Protein AF-A0A2A5EA68-F1 (afdb_monomer)

Mean predicted aligned error: 10.57 Å

Structure (mmCIF, N/CA/C/O backbone):
data_AF-A0A2A5EA68-F1
#
_entry.id   AF-A0A2A5EA68-F1
#
loop_
_atom_site.group_PDB
_atom_site.id
_atom_site.type_symbol
_atom_site.label_atom_id
_atom_site.label_alt_id
_atom_site.label_comp_id
_atom_site.label_asym_id
_atom_site.label_entity_id
_atom_site.label_seq_id
_atom_site.pdbx_PDB_ins_code
_atom_site.Cartn_x
_atom_site.Cartn_y
_atom_site.Cartn_z
_atom_site.occupancy
_atom_site.B_iso_or_equiv
_atom_site.auth_seq_id
_atom_site.auth_comp_id
_atom_site.auth_asym_id
_atom_site.auth_atom_id
_atom_site.pdbx_PDB_model_num
ATOM 1 N N . MET A 1 1 ? 33.277 12.459 59.062 1.00 41.91 1 MET A N 1
ATOM 2 C CA . MET A 1 1 ? 34.371 11.478 59.241 1.00 41.91 1 MET A CA 1
ATOM 3 C C . MET A 1 1 ? 34.357 10.540 58.043 1.00 41.91 1 MET A C 1
ATOM 5 O O . MET A 1 1 ? 33.300 10.026 57.713 1.00 41.91 1 MET A O 1
ATOM 9 N N . LYS A 1 2 ? 35.492 10.423 57.346 1.00 45.88 2 LYS A N 1
ATOM 10 C CA . LYS A 1 2 ? 35.695 9.622 56.126 1.00 45.88 2 LYS A CA 1
ATOM 11 C C . LYS A 1 2 ? 35.870 8.136 56.474 1.00 45.88 2 LYS A C 1
ATOM 13 O O . LYS A 1 2 ? 36.677 7.866 57.357 1.00 45.88 2 LYS A O 1
ATOM 18 N N . LYS A 1 3 ? 35.221 7.217 55.744 1.00 45.16 3 LYS A N 1
ATOM 19 C CA . LYS A 1 3 ? 35.652 5.817 55.483 1.00 45.16 3 LYS A CA 1
ATOM 20 C C . LYS A 1 3 ? 35.019 5.392 54.143 1.00 45.16 3 LYS A C 1
ATOM 22 O O . LYS A 1 3 ? 33.801 5.421 54.050 1.00 45.16 3 LYS A O 1
ATOM 27 N N . LEU A 1 4 ? 35.721 5.381 53.007 1.00 48.47 4 LEU A N 1
ATOM 28 C CA . LEU A 1 4 ? 36.751 4.457 52.486 1.00 48.47 4 LEU A CA 1
ATOM 29 C C . LEU A 1 4 ? 36.247 3.017 52.210 1.00 48.47 4 LEU A C 1
ATOM 31 O O . LEU A 1 4 ? 36.050 2.250 53.145 1.00 48.47 4 LEU A O 1
ATOM 35 N N . THR A 1 5 ? 36.093 2.743 50.902 1.00 48.38 5 THR A N 1
ATOM 36 C CA . THR A 1 5 ? 36.424 1.533 50.104 1.00 48.38 5 THR A CA 1
ATOM 37 C C . THR A 1 5 ? 35.931 0.141 50.504 1.00 48.38 5 THR A C 1
ATOM 39 O O . THR A 1 5 ? 36.155 -0.314 51.616 1.00 48.38 5 THR A O 1
ATOM 42 N N . THR A 1 6 ? 35.469 -0.626 49.502 1.00 57.88 6 THR A N 1
ATOM 43 C CA . THR A 1 6 ? 36.205 -1.795 48.957 1.00 57.88 6 THR A CA 1
ATOM 44 C C . THR A 1 6 ? 35.653 -2.174 47.573 1.00 57.88 6 THR A C 1
ATOM 46 O O . THR A 1 6 ? 34.469 -2.454 47.425 1.00 57.88 6 THR A O 1
ATOM 49 N N . VAL A 1 7 ? 36.530 -2.162 46.565 1.00 50.44 7 VAL A N 1
ATOM 50 C CA . VAL A 1 7 ? 36.351 -2.765 45.234 1.00 50.44 7 VAL A CA 1
ATOM 51 C C . VAL A 1 7 ? 36.969 -4.159 45.303 1.00 50.44 7 VAL A C 1
ATOM 53 O O . VAL A 1 7 ? 38.105 -4.283 45.759 1.00 50.44 7 VAL A O 1
ATOM 56 N N . LEU A 1 8 ? 36.249 -5.191 44.859 1.00 58.09 8 LEU A N 1
ATOM 57 C CA . LEU A 1 8 ? 36.780 -6.548 44.741 1.00 58.09 8 LEU A CA 1
ATOM 58 C C . LEU A 1 8 ? 36.949 -6.890 43.257 1.00 58.09 8 LEU A C 1
ATOM 60 O O . LEU A 1 8 ? 35.987 -7.178 42.553 1.00 58.09 8 LEU A O 1
ATOM 64 N N . LEU A 1 9 ? 38.197 -6.813 42.800 1.00 50.50 9 LEU A N 1
ATOM 65 C CA . LEU A 1 9 ? 38.669 -7.264 41.496 1.00 50.50 9 LEU A CA 1
ATOM 66 C C . LEU A 1 9 ? 39.183 -8.700 41.666 1.00 50.50 9 LEU A C 1
ATOM 68 O O . LEU A 1 9 ? 40.091 -8.929 42.463 1.00 50.50 9 LEU A O 1
ATOM 72 N N . THR A 1 10 ? 38.623 -9.662 40.938 1.00 58.66 10 THR A N 1
ATOM 73 C CA . THR A 1 10 ? 39.172 -11.023 40.845 1.00 58.66 10 THR A CA 1
ATOM 74 C C . THR A 1 10 ? 39.649 -11.270 39.418 1.00 58.66 10 THR A C 1
ATOM 76 O O . THR A 1 10 ? 38.861 -11.533 38.517 1.00 58.66 10 THR A O 1
ATOM 79 N N . LEU A 1 11 ? 40.966 -11.156 39.226 1.00 53.22 11 LEU A N 1
ATOM 80 C CA . LEU A 1 11 ? 41.688 -11.798 38.131 1.00 53.22 11 LEU A CA 1
ATOM 81 C C . LEU A 1 11 ? 42.046 -13.220 38.574 1.00 53.22 11 LEU A C 1
ATOM 83 O O . LEU A 1 11 ? 42.681 -13.395 39.614 1.00 53.22 11 LEU A O 1
ATOM 87 N N . LEU A 1 12 ? 41.722 -14.212 37.749 1.00 60.09 12 LEU A N 1
ATOM 88 C CA . LEU A 1 12 ? 42.389 -15.510 37.761 1.00 60.09 12 LEU A CA 1
ATOM 89 C C . LEU A 1 12 ? 43.026 -15.726 36.389 1.00 60.09 12 LEU A C 1
ATOM 91 O O . LEU A 1 12 ? 42.349 -15.743 35.365 1.00 60.09 12 LEU A O 1
ATOM 95 N N . ILE A 1 13 ? 44.350 -15.855 36.405 1.00 58.00 13 ILE A N 1
ATOM 96 C CA . ILE A 1 13 ? 45.189 -16.296 35.295 1.00 58.00 13 ILE A CA 1
ATOM 97 C C . ILE A 1 13 ? 45.569 -17.745 35.601 1.00 58.00 13 ILE A C 1
ATOM 99 O O . ILE A 1 13 ? 46.076 -18.013 36.689 1.00 58.00 13 ILE A O 1
ATOM 103 N N . ALA A 1 14 ? 45.410 -18.648 34.636 1.00 55.16 14 ALA A N 1
ATOM 104 C CA . ALA A 1 14 ? 46.258 -19.832 34.532 1.00 55.16 14 ALA A CA 1
ATOM 105 C C . ALA A 1 14 ? 46.352 -20.288 33.068 1.00 55.16 14 ALA A C 1
ATOM 107 O O . ALA A 1 14 ? 45.351 -20.616 32.437 1.00 55.16 14 ALA A O 1
ATOM 108 N N . CYS A 1 15 ? 47.581 -20.281 32.550 1.00 53.09 15 CYS A N 1
ATOM 109 C CA . CYS A 1 15 ? 47.980 -20.830 31.258 1.00 53.09 15 CYS A CA 1
ATOM 110 C C . CYS A 1 15 ? 48.098 -22.359 31.310 1.00 53.09 15 CYS A C 1
ATOM 112 O O . CYS A 1 15 ? 48.572 -22.912 32.301 1.00 53.09 15 CYS A O 1
ATOM 114 N N . GLY A 1 16 ? 47.821 -23.013 30.182 1.00 45.03 16 GLY A N 1
ATOM 115 C CA . GLY A 1 16 ? 48.268 -24.374 29.891 1.00 45.03 16 GLY A CA 1
ATOM 116 C C . GLY A 1 16 ? 48.353 -24.592 28.381 1.00 45.03 16 GLY A C 1
ATOM 117 O O . GLY A 1 16 ? 47.329 -24.723 27.721 1.00 45.03 16 GLY A O 1
ATOM 118 N N . GLN A 1 17 ? 49.571 -24.586 27.834 1.00 52.12 17 GLN A N 1
ATOM 119 C CA . GLN A 1 17 ? 49.878 -24.989 26.458 1.00 52.12 17 GLN A CA 1
ATOM 120 C C . GLN A 1 17 ? 49.938 -26.522 26.364 1.00 52.12 17 GLN A C 1
ATOM 122 O O . GLN A 1 17 ? 50.596 -27.136 27.201 1.00 52.12 17 GLN A O 1
ATOM 127 N N . ASN A 1 18 ? 49.332 -27.126 25.331 1.00 40.84 18 ASN A N 1
ATOM 128 C CA . ASN A 1 18 ? 50.054 -27.918 24.317 1.00 40.84 18 ASN A CA 1
ATOM 129 C C . ASN A 1 18 ? 49.122 -28.633 23.313 1.00 40.84 18 ASN A C 1
ATOM 131 O O . ASN A 1 18 ? 48.427 -29.575 23.666 1.00 40.84 18 ASN A O 1
ATOM 135 N N . GLN A 1 19 ? 49.284 -28.213 22.051 1.00 43.41 19 GLN A N 1
ATOM 136 C CA . GLN A 1 19 ? 49.303 -28.986 20.797 1.00 43.41 19 GLN A CA 1
ATOM 137 C C . GLN A 1 19 ? 48.045 -29.687 20.233 1.00 43.41 19 GLN A C 1
ATOM 139 O O . GLN A 1 19 ? 47.106 -30.000 20.955 1.00 43.41 19 GLN A O 1
ATOM 144 N N . PRO A 1 20 ? 48.012 -29.849 18.888 1.00 46.00 20 PRO A N 1
ATOM 145 C CA . PRO A 1 20 ? 46.789 -29.897 18.104 1.00 46.00 20 PRO A CA 1
ATOM 146 C C . PRO A 1 20 ? 46.313 -31.334 17.905 1.00 46.00 20 PRO A C 1
ATOM 148 O O . PRO A 1 20 ? 47.079 -32.199 17.482 1.00 46.00 20 PRO A O 1
ATOM 151 N N . SER A 1 21 ? 45.030 -31.571 18.153 1.00 38.69 21 SER A N 1
ATOM 152 C CA . SER A 1 21 ? 44.338 -32.748 17.645 1.00 38.69 21 SER A CA 1
ATOM 153 C C . SER A 1 21 ? 43.399 -32.313 16.531 1.00 38.69 21 SER A C 1
ATOM 155 O O . SER A 1 21 ? 42.384 -31.662 16.780 1.00 38.69 21 SER A O 1
ATOM 157 N N . GLU A 1 22 ? 43.748 -32.690 15.305 1.00 47.31 22 GLU A N 1
ATOM 158 C CA . GLU A 1 22 ? 42.764 -32.933 14.260 1.00 47.31 22 GLU A CA 1
ATOM 159 C C . GLU A 1 22 ? 41.718 -33.905 14.817 1.00 47.31 22 GLU A C 1
ATOM 161 O O . GLU A 1 22 ? 42.018 -35.060 15.118 1.00 47.31 22 GLU A O 1
ATOM 166 N N . SER A 1 23 ? 40.483 -33.439 14.968 1.00 39.50 23 SER A N 1
ATOM 167 C CA . SER A 1 23 ? 39.331 -34.327 14.946 1.00 39.50 23 SER A CA 1
ATOM 168 C C . SER A 1 23 ? 38.272 -33.686 14.0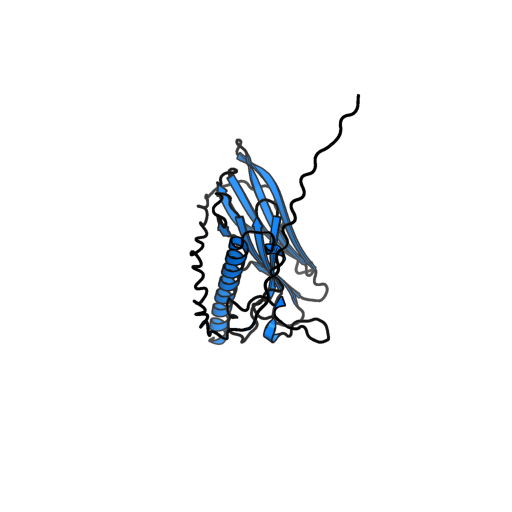74 1.00 39.50 23 SER A C 1
ATOM 170 O O . SER A 1 23 ? 37.740 -32.628 14.404 1.00 39.50 23 SER A O 1
ATOM 172 N N . GLN A 1 24 ? 38.012 -34.345 12.950 1.00 48.19 24 GLN A N 1
ATOM 173 C CA . GLN A 1 24 ? 36.836 -34.160 12.122 1.00 48.19 24 GLN A CA 1
ATOM 174 C C . GLN A 1 24 ? 35.592 -34.187 13.014 1.00 48.19 24 GLN A C 1
ATOM 176 O O . GLN A 1 24 ? 35.198 -35.237 13.517 1.00 48.19 24 GLN A O 1
ATOM 181 N N . THR A 1 25 ? 34.990 -33.026 13.223 1.00 36.69 25 THR A N 1
ATOM 182 C CA . THR A 1 25 ? 33.564 -32.943 13.498 1.00 36.69 25 THR A CA 1
ATOM 183 C C . THR A 1 25 ? 32.920 -32.620 12.169 1.00 36.69 25 THR A C 1
ATOM 185 O O . THR A 1 25 ? 33.038 -31.497 11.682 1.00 36.69 25 THR A O 1
ATOM 188 N N . ASP A 1 26 ? 32.295 -33.634 11.575 1.00 43.03 26 ASP A N 1
ATOM 189 C CA . ASP A 1 26 ? 31.221 -33.436 10.615 1.00 43.03 26 ASP A CA 1
ATOM 190 C C . ASP A 1 26 ? 30.184 -32.550 11.307 1.00 43.03 26 ASP A C 1
ATOM 192 O O . ASP A 1 26 ? 29.366 -33.003 12.111 1.00 43.03 26 ASP A O 1
ATOM 196 N N . GLU A 1 27 ? 30.295 -31.249 11.058 1.00 43.91 27 GLU A N 1
ATOM 197 C CA . GLU A 1 27 ? 29.253 -30.288 11.345 1.00 43.91 27 GLU A CA 1
ATOM 198 C C . GLU A 1 27 ? 28.118 -30.649 10.391 1.00 43.91 27 GLU A C 1
ATOM 200 O O . GLU A 1 27 ? 28.073 -30.256 9.225 1.00 43.91 27 GLU A O 1
ATOM 205 N N . ILE A 1 28 ? 27.242 -31.527 10.878 1.00 42.78 28 ILE A N 1
ATOM 206 C CA . ILE A 1 28 ? 25.912 -31.710 10.328 1.00 42.78 28 ILE A CA 1
ATOM 207 C C . ILE A 1 28 ? 25.260 -30.337 10.470 1.00 42.78 28 ILE A C 1
ATOM 209 O O . ILE A 1 28 ? 24.702 -30.003 11.513 1.00 42.78 28 ILE A O 1
ATOM 213 N N . CYS A 1 29 ? 25.388 -29.521 9.425 1.00 35.59 29 CYS A N 1
ATOM 214 C CA . CYS A 1 29 ? 24.495 -28.410 9.171 1.00 35.59 29 CYS A CA 1
ATOM 215 C C . CYS A 1 29 ? 23.104 -29.023 9.029 1.00 35.59 29 CYS A C 1
ATOM 217 O O . CYS A 1 29 ? 22.685 -29.401 7.933 1.00 35.59 29 CYS A O 1
ATOM 219 N N . GLU A 1 30 ? 22.400 -29.176 10.151 1.00 39.59 30 GLU A N 1
ATOM 220 C CA . GLU A 1 30 ? 20.953 -29.259 10.100 1.00 39.59 30 GLU A CA 1
ATOM 221 C C . GLU A 1 30 ? 20.498 -28.027 9.316 1.00 39.59 30 GLU A C 1
ATOM 223 O O . GLU A 1 30 ? 20.871 -26.903 9.677 1.00 39.59 30 GLU A O 1
ATOM 228 N N . PRO A 1 31 ? 19.763 -28.194 8.204 1.00 43.25 31 PRO A N 1
ATOM 229 C CA . PRO A 1 31 ? 19.191 -27.043 7.544 1.00 43.25 31 PRO A CA 1
ATOM 230 C C . PRO A 1 31 ? 18.350 -26.319 8.591 1.00 43.25 31 PRO A C 1
ATOM 232 O O . PRO A 1 31 ? 17.538 -26.948 9.274 1.00 43.25 31 PRO A O 1
ATOM 235 N N . LEU A 1 32 ? 18.566 -25.006 8.711 1.00 34.97 32 LEU A N 1
ATOM 236 C CA . LEU A 1 32 ? 17.646 -24.059 9.331 1.00 34.97 32 LEU A CA 1
ATOM 237 C C . LEU A 1 32 ? 16.313 -24.169 8.583 1.00 34.97 32 LEU A C 1
ATOM 239 O O . LEU A 1 32 ? 15.943 -23.329 7.772 1.00 34.97 32 LEU A O 1
ATOM 243 N N . ASN A 1 33 ? 15.580 -25.245 8.850 1.00 41.16 33 ASN A N 1
ATOM 244 C CA . ASN A 1 33 ? 14.168 -25.357 8.588 1.00 41.16 33 ASN A CA 1
ATOM 245 C C . ASN A 1 33 ? 13.521 -24.499 9.671 1.00 41.16 33 ASN A C 1
ATOM 247 O O . ASN A 1 33 ? 12.992 -24.996 10.670 1.00 41.16 33 ASN A O 1
ATOM 251 N N . GLN A 1 34 ? 13.701 -23.183 9.517 1.00 42.28 34 GLN A N 1
ATOM 252 C CA . GLN A 1 34 ? 12.919 -22.186 10.209 1.00 42.28 34 GLN A CA 1
ATOM 253 C C . GLN A 1 34 ? 11.478 -22.572 9.921 1.00 42.28 34 GLN A C 1
ATOM 255 O O . GLN A 1 34 ? 10.985 -22.447 8.801 1.00 42.28 34 GLN A O 1
ATOM 260 N N . ARG A 1 35 ? 10.825 -23.124 10.944 1.00 38.09 35 ARG A N 1
ATOM 261 C CA . ARG A 1 35 ? 9.377 -23.109 11.035 1.00 38.09 35 ARG A CA 1
ATOM 262 C C . ARG A 1 35 ? 8.997 -21.637 10.961 1.00 38.09 35 ARG A C 1
ATOM 264 O O . ARG A 1 35 ? 8.971 -20.963 11.983 1.00 38.09 35 ARG A O 1
ATOM 271 N N . HIS A 1 36 ? 8.770 -21.138 9.751 1.00 43.59 36 HIS A N 1
ATOM 272 C CA . HIS A 1 36 ? 7.881 -20.016 9.552 1.00 43.59 36 HIS A CA 1
ATOM 273 C C . HIS A 1 36 ? 6.550 -20.510 10.109 1.00 43.59 36 HIS A C 1
ATOM 275 O O . HIS A 1 36 ? 5.853 -21.294 9.463 1.00 43.59 36 HIS A O 1
ATOM 281 N N . GLU A 1 37 ? 6.266 -20.178 11.371 1.00 49.72 37 GLU A N 1
ATOM 282 C CA . GLU A 1 37 ? 4.890 -20.211 11.834 1.00 49.72 37 GLU A CA 1
ATOM 283 C C . GLU A 1 37 ? 4.105 -19.410 10.804 1.00 49.72 37 GLU A C 1
ATOM 285 O O . GLU A 1 37 ? 4.475 -18.288 10.463 1.00 49.72 37 GLU A O 1
ATOM 290 N N . GLU A 1 38 ? 3.113 -20.058 10.204 1.00 55.22 38 GLU A N 1
ATOM 291 C CA . GLU A 1 38 ? 2.233 -19.436 9.232 1.00 55.22 38 GLU A CA 1
ATOM 292 C C . GLU A 1 38 ? 1.598 -18.225 9.923 1.00 55.22 38 GLU A C 1
ATOM 294 O O . GLU A 1 38 ? 0.717 -18.383 10.770 1.00 55.22 38 GLU A O 1
ATOM 299 N N . ILE A 1 39 ? 2.108 -17.026 9.628 1.00 58.94 39 ILE A N 1
ATOM 300 C CA . ILE A 1 39 ? 1.573 -15.783 10.176 1.00 58.94 39 ILE A CA 1
ATOM 301 C C . ILE A 1 39 ? 0.169 -15.651 9.603 1.00 58.94 39 ILE A C 1
ATOM 303 O O . ILE A 1 39 ? -0.029 -15.416 8.408 1.00 58.94 39 ILE A O 1
ATOM 307 N N . LYS A 1 40 ? -0.821 -15.884 10.461 1.00 67.06 40 LYS A N 1
ATOM 308 C CA . LYS A 1 40 ? -2.223 -15.700 10.123 1.00 67.06 40 LYS A CA 1
ATOM 309 C C . LYS A 1 40 ? -2.591 -14.264 10.431 1.00 67.06 40 LYS A C 1
ATOM 311 O O . LYS A 1 40 ? -3.001 -13.966 11.547 1.00 67.06 40 LYS A O 1
ATOM 316 N N . ASP A 1 41 ? -2.461 -13.409 9.421 1.00 76.75 41 ASP A N 1
ATOM 317 C CA . ASP A 1 41 ? -3.098 -12.094 9.429 1.00 76.75 41 ASP A CA 1
ATOM 318 C C . ASP A 1 41 ? -4.586 -12.301 9.728 1.00 76.75 41 ASP A C 1
ATOM 320 O O . ASP A 1 41 ? -5.304 -12.946 8.950 1.00 76.75 41 ASP A O 1
ATOM 324 N N . THR A 1 42 ? -5.060 -11.784 10.859 1.00 79.00 42 THR A N 1
ATOM 325 C CA . THR A 1 42 ? -6.491 -11.830 11.149 1.00 79.00 42 THR A CA 1
ATOM 326 C C . THR A 1 42 ? -7.115 -10.578 10.562 1.00 79.00 42 THR A C 1
ATOM 328 O O . THR A 1 42 ? -6.969 -9.483 11.098 1.00 79.00 42 THR A O 1
ATOM 331 N N . VAL A 1 43 ? -7.791 -10.727 9.424 1.00 81.19 43 VAL A N 1
ATOM 332 C CA . VAL A 1 43 ? -8.562 -9.632 8.825 1.00 81.19 43 VAL A CA 1
ATOM 333 C C . VAL A 1 43 ? -9.685 -9.255 9.788 1.00 81.19 43 VAL A C 1
ATOM 335 O O . VAL A 1 43 ? -10.454 -10.123 10.215 1.00 81.19 43 VAL A O 1
ATOM 338 N N . PHE A 1 44 ? -9.778 -7.972 10.145 1.00 82.81 44 PHE A N 1
ATOM 339 C CA . PHE A 1 44 ? -10.838 -7.506 11.033 1.00 82.81 44 PHE A CA 1
ATOM 340 C C . PHE A 1 44 ? -12.201 -7.702 10.382 1.00 82.81 44 PHE A C 1
ATOM 342 O O . PHE A 1 44 ? -12.383 -7.509 9.178 1.00 82.81 44 PHE A O 1
ATOM 349 N N . GLN A 1 45 ? -13.195 -8.032 11.206 1.00 79.44 45 GLN A N 1
ATOM 350 C CA . GLN A 1 45 ? -14.572 -7.974 10.753 1.00 79.44 45 GLN A CA 1
ATOM 351 C C . GLN A 1 45 ? -14.931 -6.513 10.473 1.00 79.44 45 GLN A C 1
ATOM 353 O O . GLN A 1 45 ? -14.997 -5.687 11.386 1.00 79.44 45 GLN A O 1
ATOM 358 N N . LEU A 1 46 ? -15.165 -6.212 9.200 1.00 86.00 46 LEU A N 1
ATOM 359 C CA . LEU A 1 46 ? -15.614 -4.896 8.778 1.00 86.00 46 LEU A CA 1
ATOM 360 C C . LEU A 1 46 ? -17.054 -4.672 9.236 1.00 86.00 46 LEU A C 1
ATOM 362 O O . LEU A 1 46 ? -17.896 -5.573 9.165 1.00 86.00 46 LEU A O 1
ATOM 366 N N . ILE A 1 47 ? -17.329 -3.458 9.699 1.00 86.62 47 ILE A N 1
ATOM 367 C CA . ILE A 1 47 ? -18.678 -3.023 10.049 1.00 86.62 47 ILE A CA 1
ATOM 368 C C . ILE A 1 47 ? -19.245 -2.182 8.907 1.00 86.62 47 ILE A C 1
ATOM 370 O O . ILE A 1 47 ? -18.675 -1.163 8.515 1.00 86.62 47 ILE A O 1
ATOM 374 N N . ASP A 1 48 ? -20.381 -2.625 8.371 1.00 75.69 48 ASP A N 1
ATOM 375 C CA . ASP A 1 48 ? -21.156 -1.838 7.418 1.00 75.69 48 ASP A CA 1
ATOM 376 C C . ASP A 1 48 ? -21.844 -0.708 8.177 1.00 75.69 48 ASP A C 1
ATOM 378 O O . ASP A 1 48 ? -22.542 -0.928 9.172 1.00 75.69 48 ASP A O 1
ATOM 382 N N . THR A 1 49 ? -21.569 0.518 7.764 1.00 66.44 49 THR A N 1
ATOM 383 C CA . THR A 1 49 ? -21.971 1.697 8.512 1.00 66.44 49 THR A CA 1
ATOM 384 C C . THR A 1 49 ? -22.374 2.795 7.534 1.00 66.44 49 THR A C 1
ATOM 386 O O . THR A 1 49 ? -21.576 3.264 6.724 1.00 66.44 49 THR A O 1
ATOM 389 N N . ASP A 1 50 ? -23.632 3.230 7.628 1.00 72.94 50 ASP A N 1
ATOM 390 C CA . ASP A 1 50 ? -24.133 4.425 6.942 1.00 72.94 50 ASP A CA 1
ATOM 391 C C . ASP A 1 50 ? -23.659 5.666 7.711 1.00 72.94 50 ASP A C 1
ATOM 393 O O . ASP A 1 50 ? -24.393 6.287 8.486 1.00 72.94 50 ASP A O 1
ATOM 397 N N . ILE A 1 51 ? -22.358 5.949 7.609 1.00 79.00 51 ILE A N 1
ATOM 398 C CA . ILE A 1 51 ? -21.726 7.042 8.347 1.00 79.00 51 ILE A CA 1
ATOM 399 C C . ILE A 1 51 ? -21.712 8.277 7.480 1.00 79.00 51 ILE A C 1
ATOM 401 O O . ILE A 1 51 ? -21.196 8.293 6.362 1.00 79.00 51 ILE A O 1
ATOM 405 N N . LYS A 1 52 ? -22.168 9.377 8.066 1.00 85.56 52 LYS A N 1
ATOM 406 C CA . LYS A 1 52 ? -21.918 10.692 7.505 1.00 85.56 52 LYS A CA 1
ATOM 407 C C . LYS A 1 52 ? -20.450 11.066 7.709 1.00 85.56 52 LYS A C 1
ATOM 409 O O . LYS A 1 52 ? -20.080 11.613 8.749 1.00 85.56 52 LYS A O 1
ATOM 414 N N . LEU A 1 53 ? -19.628 10.782 6.704 1.00 86.50 53 LEU A N 1
ATOM 415 C CA . LEU A 1 53 ? -18.227 11.179 6.700 1.00 86.50 53 LEU A CA 1
ATOM 416 C C . LEU A 1 53 ? -18.071 12.711 6.775 1.00 86.50 53 LEU A C 1
ATOM 418 O O . LEU A 1 53 ? -18.880 13.456 6.201 1.00 86.50 53 LEU A O 1
ATOM 422 N N . PRO A 1 54 ? -17.018 13.209 7.449 1.00 89.88 54 PRO A N 1
ATOM 423 C CA . PRO A 1 54 ? -16.543 14.571 7.261 1.00 89.88 54 PRO A CA 1
ATOM 424 C C . PRO A 1 54 ? -16.227 14.853 5.788 1.00 89.88 54 PRO A C 1
ATOM 426 O O . PRO A 1 54 ? -16.038 13.944 4.982 1.00 89.88 54 PRO A O 1
ATOM 429 N N . LYS A 1 55 ? -16.136 16.136 5.429 1.00 91.94 55 LYS A N 1
ATOM 430 C CA . LYS A 1 55 ? -15.729 16.525 4.077 1.00 91.94 55 LYS A CA 1
ATOM 431 C C . LYS A 1 55 ? -14.282 16.077 3.824 1.00 91.94 55 LYS A C 1
ATOM 433 O O . LYS A 1 55 ? -13.377 16.576 4.486 1.00 91.94 55 LYS A O 1
ATOM 438 N N . VAL A 1 56 ? -14.091 15.203 2.840 1.00 93.94 56 VAL A N 1
ATOM 439 C CA . VAL A 1 56 ? -12.780 14.764 2.332 1.00 93.94 56 VAL A CA 1
ATOM 440 C C . VAL A 1 56 ? -12.443 15.463 1.007 1.00 93.94 56 VAL A C 1
ATOM 442 O O . VAL A 1 56 ? -13.320 16.079 0.393 1.00 93.94 56 VAL A O 1
ATOM 445 N N . ASN A 1 57 ? -11.168 15.440 0.607 1.00 94.88 57 ASN A N 1
ATOM 446 C CA . ASN A 1 57 ? -10.704 15.966 -0.681 1.00 94.88 57 ASN A CA 1
ATOM 447 C C . ASN A 1 57 ? -10.555 14.828 -1.698 1.00 94.88 57 ASN A C 1
ATOM 449 O O . ASN A 1 57 ? -9.959 13.816 -1.353 1.00 94.88 57 ASN A O 1
ATOM 453 N N . GLY A 1 58 ? -11.018 15.030 -2.931 1.00 94.12 58 GLY A N 1
ATOM 454 C CA . GLY A 1 58 ? -10.996 14.003 -3.978 1.00 94.12 58 GLY A CA 1
ATOM 455 C C . GLY A 1 58 ? -12.194 13.051 -3.940 1.00 94.12 58 GLY A C 1
ATOM 456 O O . GLY A 1 58 ? -13.081 13.164 -3.086 1.00 94.12 58 GLY A O 1
ATOM 457 N N . ASP A 1 59 ? -12.208 12.126 -4.891 1.00 93.69 59 ASP A N 1
ATOM 458 C CA . ASP A 1 59 ? -13.202 11.069 -5.020 1.00 93.69 59 ASP A CA 1
ATOM 459 C C . ASP A 1 59 ? -12.856 9.907 -4.085 1.00 93.69 59 ASP A C 1
ATOM 461 O O . ASP A 1 59 ? -11.697 9.522 -3.948 1.00 93.69 59 ASP A O 1
ATOM 465 N N . ILE A 1 60 ? -13.863 9.343 -3.412 1.00 93.31 60 ILE A N 1
ATOM 466 C CA . ILE A 1 60 ? -13.674 8.201 -2.509 1.00 93.31 60 ILE A CA 1
ATOM 467 C C . ILE A 1 60 ? -13.503 6.933 -3.348 1.00 93.31 60 ILE A C 1
ATOM 469 O O . ILE A 1 60 ? -14.439 6.501 -4.021 1.00 93.31 60 ILE A O 1
ATOM 473 N N . ILE A 1 61 ? -12.326 6.312 -3.266 1.00 92.44 61 ILE A N 1
ATOM 474 C CA . ILE A 1 61 ? -12.031 5.045 -3.945 1.00 92.44 61 ILE A CA 1
ATOM 475 C C . ILE A 1 61 ? -12.442 3.856 -3.082 1.00 92.44 61 ILE A C 1
ATOM 477 O O . ILE A 1 61 ? -12.940 2.855 -3.613 1.00 92.44 61 ILE A O 1
ATOM 481 N N . ASP A 1 62 ? -12.204 3.957 -1.771 1.00 92.88 62 ASP A N 1
ATOM 482 C CA . ASP A 1 62 ? -12.554 2.936 -0.787 1.00 92.88 62 ASP A CA 1
ATOM 483 C C . ASP A 1 62 ? -12.789 3.527 0.600 1.00 92.88 62 ASP A C 1
ATOM 485 O O . ASP A 1 62 ? -12.251 4.577 0.967 1.00 92.88 62 ASP A O 1
ATOM 489 N N . GLN A 1 63 ? -13.589 2.813 1.378 1.00 93.00 63 GLN A N 1
ATOM 490 C CA . GLN A 1 63 ? -13.915 3.150 2.748 1.00 93.00 63 GLN A CA 1
ATOM 491 C C . GLN A 1 63 ? -14.085 1.868 3.550 1.00 93.00 63 GLN A C 1
ATOM 493 O O . GLN A 1 63 ? -14.885 1.004 3.199 1.00 93.00 63 GLN A O 1
ATOM 498 N N . GLN A 1 64 ? -13.393 1.785 4.683 1.00 93.62 64 GLN A N 1
ATOM 499 C CA . GLN A 1 64 ? -13.530 0.664 5.604 1.00 93.62 64 GLN A CA 1
ATOM 500 C C . GLN A 1 64 ? -13.658 1.150 7.036 1.00 93.62 64 GLN A C 1
ATOM 502 O O . GLN A 1 64 ? -13.063 2.151 7.431 1.00 93.62 64 GLN A O 1
ATOM 507 N N . SER A 1 65 ? -14.458 0.429 7.810 1.00 94.75 65 SER A N 1
ATOM 508 C CA . SER A 1 65 ? -14.700 0.717 9.218 1.00 94.75 65 SER A CA 1
ATOM 509 C C . SER A 1 65 ? -14.518 -0.556 10.025 1.00 94.75 65 SER A C 1
ATOM 511 O O . SER A 1 65 ? -14.949 -1.627 9.594 1.00 94.75 65 SER A O 1
ATOM 513 N N . TRP A 1 66 ? -13.888 -0.444 11.189 1.00 95.00 66 TRP A N 1
ATOM 514 C CA . TRP A 1 66 ? -13.637 -1.579 12.076 1.00 95.00 66 TRP A CA 1
ATOM 515 C C . TRP A 1 66 ? -13.636 -1.139 13.536 1.00 95.00 66 TRP A C 1
ATOM 517 O O . TRP A 1 66 ? -13.497 0.044 13.852 1.00 95.00 66 TRP A O 1
ATOM 527 N N . THR A 1 67 ? -13.766 -2.109 14.434 1.00 94.50 67 THR A N 1
ATOM 528 C CA . THR A 1 67 ? -13.565 -1.906 15.868 1.00 94.50 67 THR A CA 1
ATOM 529 C C . THR A 1 67 ? -12.383 -2.745 16.319 1.00 94.50 67 THR A C 1
ATOM 531 O O . THR A 1 67 ? -12.331 -3.944 16.052 1.00 94.50 67 THR A O 1
ATOM 534 N N . ASP A 1 68 ? -11.454 -2.116 17.027 1.00 95.31 68 ASP A N 1
ATOM 535 C CA . ASP A 1 68 ? -10.311 -2.770 17.655 1.00 95.31 68 ASP A CA 1
ATOM 536 C C . ASP A 1 68 ? -10.243 -2.434 19.154 1.00 95.31 68 ASP A C 1
ATOM 538 O O . ASP A 1 68 ? -11.156 -1.812 19.713 1.00 95.31 68 ASP A O 1
ATOM 542 N N . LYS A 1 69 ? -9.163 -2.827 19.843 1.00 94.88 69 LYS A N 1
ATOM 543 C CA . LYS A 1 69 ? -9.013 -2.561 21.286 1.00 94.88 69 LYS A CA 1
ATOM 544 C C . LYS 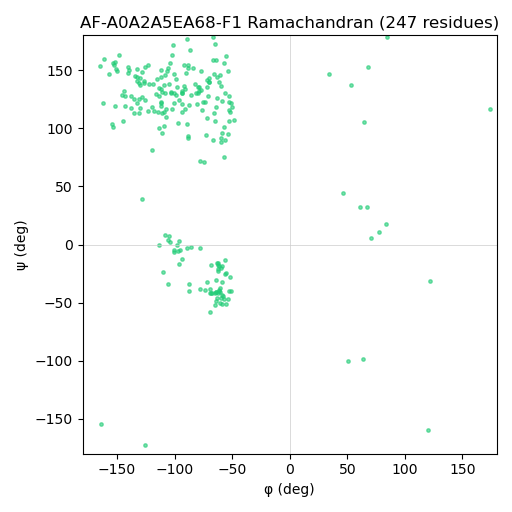A 1 69 ? -9.027 -1.071 21.650 1.00 94.88 69 LYS A C 1
ATOM 546 O O . LYS A 1 69 ? -9.264 -0.725 22.808 1.00 94.88 69 LYS A O 1
ATOM 551 N N . ASN A 1 70 ? -8.763 -0.187 20.687 1.00 93.31 70 ASN A N 1
ATOM 552 C CA . ASN A 1 70 ? -8.728 1.259 20.867 1.00 93.31 70 ASN A CA 1
ATOM 553 C C . ASN A 1 70 ? -10.057 1.944 20.511 1.00 93.31 70 ASN A C 1
ATOM 555 O O . ASN A 1 70 ? -10.166 3.157 20.735 1.00 93.31 70 ASN A O 1
ATOM 559 N N . GLY A 1 71 ? -11.052 1.215 20.003 1.00 94.12 71 GLY A N 1
ATOM 560 C CA . GLY A 1 71 ? -12.384 1.719 19.668 1.00 94.12 71 GLY A CA 1
ATOM 561 C C . GLY A 1 71 ? -12.732 1.539 18.193 1.00 94.12 71 GLY A C 1
ATOM 562 O O . GLY A 1 71 ? -12.157 0.698 17.509 1.00 94.12 71 GLY A O 1
ATOM 563 N N . THR A 1 72 ? -13.699 2.322 17.718 1.00 94.81 72 THR A N 1
ATOM 564 C CA . THR A 1 72 ? -14.148 2.277 16.323 1.00 94.81 72 THR A CA 1
ATOM 565 C C . THR A 1 72 ? -13.371 3.267 15.463 1.00 94.81 72 THR A C 1
ATOM 567 O O . THR A 1 72 ? -13.177 4.431 15.837 1.00 94.81 72 THR A O 1
ATOM 570 N N . TRP A 1 73 ? -12.932 2.787 14.307 1.00 95.38 73 TRP A N 1
ATOM 571 C CA . TRP A 1 73 ? -12.132 3.510 13.334 1.00 95.38 73 TRP A CA 1
ATOM 572 C C . TRP A 1 73 ? -12.783 3.479 11.963 1.00 95.38 73 TRP A C 1
ATOM 574 O O . TRP A 1 73 ? -13.475 2.525 11.606 1.00 95.38 73 TRP A O 1
ATOM 584 N N . HIS A 1 74 ? -12.492 4.517 11.185 1.00 95.00 74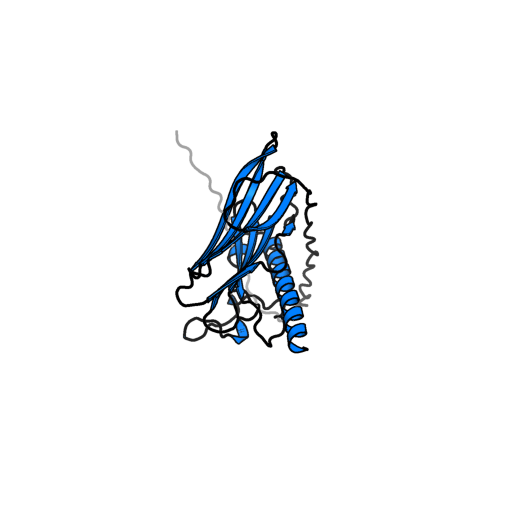 HIS A N 1
ATOM 585 C CA . HIS A 1 74 ? -12.928 4.645 9.803 1.00 95.00 74 HIS A CA 1
ATOM 586 C C . HIS A 1 74 ? -11.762 5.132 8.960 1.00 95.00 74 HIS A C 1
ATOM 588 O O . HIS A 1 74 ? -11.174 6.177 9.252 1.00 95.00 74 HIS A O 1
ATOM 594 N N . CYS A 1 75 ? -11.450 4.391 7.908 1.00 94.44 75 CYS A N 1
ATOM 595 C CA . CYS A 1 75 ? -10.489 4.783 6.898 1.00 94.44 75 CYS A CA 1
ATOM 596 C C . CYS A 1 75 ? -11.198 5.119 5.598 1.00 94.44 75 CYS A C 1
ATOM 598 O O . CYS A 1 75 ? -12.114 4.411 5.184 1.00 94.44 75 CYS A O 1
ATOM 600 N N . VAL A 1 76 ? -10.755 6.202 4.968 1.00 94.38 76 VAL A N 1
ATOM 601 C CA . VAL A 1 76 ? -11.253 6.659 3.671 1.00 94.38 76 VAL A CA 1
ATOM 602 C C . VAL A 1 76 ? -10.047 6.913 2.784 1.00 94.38 76 VAL A C 1
ATOM 604 O O . VAL A 1 76 ? -9.214 7.762 3.110 1.00 94.38 76 VAL A O 1
ATOM 607 N N . LEU A 1 77 ? -9.952 6.162 1.692 1.00 94.75 77 LEU A N 1
ATOM 608 C CA . LEU A 1 77 ? -8.955 6.358 0.648 1.00 94.75 77 LEU A CA 1
ATOM 609 C C . LEU A 1 77 ? -9.586 7.187 -0.466 1.00 94.75 77 LEU A C 1
ATOM 611 O O . LEU A 1 77 ? -10.629 6.813 -1.010 1.00 94.75 77 LEU A O 1
ATOM 615 N N . THR A 1 78 ? -8.955 8.305 -0.799 1.00 95.12 78 THR A N 1
ATOM 616 C CA . THR A 1 78 ? -9.411 9.206 -1.853 1.00 95.12 78 THR A CA 1
ATOM 617 C C . THR A 1 78 ? -8.344 9.416 -2.910 1.00 95.12 78 THR A C 1
ATOM 619 O O . THR A 1 78 ? -7.149 9.372 -2.611 1.00 95.12 78 THR A O 1
ATOM 622 N N . GLU A 1 79 ? -8.793 9.742 -4.114 1.00 95.19 79 GLU A N 1
ATOM 623 C CA . GLU A 1 79 ? -7.954 10.133 -5.241 1.00 95.19 79 GLU A CA 1
ATOM 624 C C . GLU A 1 79 ? -8.461 11.429 -5.859 1.00 95.19 79 GLU A C 1
ATOM 626 O O . GLU A 1 79 ? -9.660 11.699 -5.928 1.00 95.19 79 GLU A O 1
ATOM 631 N N . LEU A 1 80 ? -7.522 12.259 -6.288 1.00 95.62 80 LEU A N 1
ATOM 632 C CA . LEU A 1 80 ? -7.782 13.473 -7.037 1.00 95.62 80 LEU A CA 1
ATOM 633 C C . LEU A 1 80 ? -6.868 13.473 -8.257 1.00 95.62 80 LEU A C 1
ATOM 635 O O . LEU A 1 80 ? -5.657 13.597 -8.099 1.00 95.62 80 LEU A O 1
ATOM 639 N N . ILE A 1 81 ? -7.450 13.369 -9.450 1.00 94.00 81 ILE A N 1
ATOM 640 C CA . ILE A 1 81 ? -6.733 13.458 -10.726 1.00 94.00 81 ILE A CA 1
ATOM 641 C C . ILE A 1 81 ? -7.162 14.743 -11.436 1.00 94.00 81 ILE A C 1
ATOM 643 O O . ILE A 1 81 ? -8.341 14.953 -11.721 1.00 94.00 81 ILE A O 1
ATOM 647 N N . ASP A 1 82 ? -6.192 15.599 -11.738 1.00 93.69 82 ASP A N 1
ATOM 648 C CA . ASP A 1 82 ? -6.358 16.851 -12.471 1.00 93.69 82 ASP A CA 1
ATOM 649 C C . ASP A 1 82 ? -5.513 16.797 -13.749 1.00 93.69 82 ASP A C 1
ATOM 651 O O . ASP A 1 82 ? -4.389 17.301 -13.808 1.00 93.69 82 ASP A O 1
ATOM 655 N N . VAL A 1 83 ? -6.073 16.134 -14.768 1.00 87.06 83 VAL A N 1
ATOM 656 C CA . VAL A 1 83 ? -5.426 15.904 -16.072 1.00 87.06 83 VAL A CA 1
ATOM 657 C C . VAL A 1 83 ? -4.941 17.211 -16.717 1.00 87.06 83 VAL A C 1
ATOM 659 O O . VAL A 1 83 ? -3.783 17.262 -17.106 1.00 87.06 83 VAL A O 1
ATOM 662 N N . PRO A 1 84 ? -5.727 18.312 -16.785 1.00 90.19 84 PRO A N 1
ATOM 663 C CA . PRO A 1 84 ? -5.236 19.575 -17.350 1.00 90.19 84 PRO A CA 1
ATOM 664 C C . PRO A 1 84 ? -3.960 20.138 -16.708 1.00 90.19 84 PRO A C 1
ATOM 666 O O . PRO A 1 84 ? -3.267 20.928 -17.348 1.00 90.19 84 PRO A O 1
ATOM 669 N N . ASN A 1 85 ? -3.684 19.782 -15.451 1.00 90.12 85 ASN A N 1
ATOM 670 C CA . ASN A 1 85 ? -2.512 20.229 -14.701 1.00 90.12 85 ASN A CA 1
ATOM 671 C C . ASN A 1 85 ? -1.475 19.110 -14.488 1.00 90.12 85 ASN A C 1
ATOM 673 O O . ASN A 1 85 ? -0.519 19.314 -13.733 1.00 90.12 85 ASN A O 1
ATOM 677 N N . GLU A 1 86 ? -1.662 17.950 -15.127 1.00 92.94 86 GLU A N 1
ATOM 678 C CA . GLU A 1 86 ? -0.833 16.749 -14.975 1.00 92.94 86 GLU A CA 1
ATOM 679 C C . GLU A 1 86 ? -0.542 16.425 -13.507 1.00 92.94 86 GLU A C 1
ATOM 681 O O . GLU A 1 86 ? 0.601 16.183 -13.107 1.00 92.94 86 GLU A O 1
ATOM 686 N N . PHE A 1 87 ? -1.583 16.519 -12.678 1.00 95.81 87 PHE A N 1
ATOM 687 C CA . PHE A 1 87 ? -1.498 16.363 -11.235 1.00 95.81 87 PHE A CA 1
ATOM 688 C C . PHE A 1 87 ? -2.351 15.190 -10.774 1.00 95.81 87 PHE A C 1
ATOM 690 O O . PHE A 1 87 ? -3.493 15.027 -11.205 1.00 95.81 87 PHE A O 1
ATOM 697 N N . ALA A 1 88 ? -1.810 14.411 -9.845 1.00 96.12 88 ALA A N 1
ATOM 698 C CA . ALA A 1 88 ? -2.568 13.397 -9.137 1.00 96.12 88 ALA A CA 1
ATOM 699 C C . ALA A 1 88 ? -2.172 13.347 -7.663 1.00 96.12 88 ALA A C 1
ATOM 701 O O . ALA A 1 88 ? -1.018 13.596 -7.304 1.00 96.12 88 ALA A O 1
ATOM 702 N N . GLU A 1 89 ? -3.134 13.019 -6.808 1.00 96.31 89 GLU A N 1
ATOM 703 C CA . GLU A 1 89 ? -2.963 12.945 -5.362 1.00 96.31 89 GLU A CA 1
ATOM 704 C C . GLU A 1 89 ? -3.787 11.801 -4.772 1.00 96.31 89 GLU A C 1
ATOM 706 O O . GLU A 1 89 ? -4.989 11.702 -5.016 1.00 96.31 89 GLU A O 1
ATOM 711 N N . PHE A 1 90 ? -3.150 10.994 -3.927 1.00 95.56 90 PHE A N 1
ATOM 712 C CA . PHE A 1 90 ? -3.808 10.023 -3.061 1.00 95.56 90 PHE A CA 1
ATOM 713 C C . PHE A 1 90 ? -3.825 10.535 -1.628 1.00 95.56 90 PHE A C 1
ATOM 715 O O . PHE A 1 90 ? -2.817 11.040 -1.121 1.00 95.56 90 PHE A O 1
ATOM 722 N N . ARG A 1 91 ? -4.955 10.349 -0.935 1.00 95.62 91 ARG A N 1
ATOM 723 C CA . ARG A 1 91 ? -5.039 10.595 0.508 1.00 95.62 91 ARG A CA 1
ATOM 724 C C . ARG A 1 91 ? -5.663 9.433 1.251 1.00 95.62 91 ARG A C 1
ATOM 726 O O . ARG A 1 91 ? -6.696 8.919 0.843 1.00 95.62 91 ARG A O 1
ATOM 733 N N . LEU A 1 92 ? -5.081 9.094 2.398 1.00 95.25 92 LEU A N 1
ATOM 734 C CA . LEU A 1 92 ? -5.709 8.210 3.377 1.00 95.25 92 LEU A CA 1
ATOM 735 C C . LEU A 1 92 ? -6.100 9.034 4.599 1.00 95.25 92 LEU A C 1
ATOM 737 O O . LEU A 1 92 ? -5.235 9.516 5.333 1.00 95.25 92 LEU A O 1
ATOM 741 N N . TYR A 1 93 ? -7.400 9.147 4.835 1.00 95.38 93 TYR A N 1
ATOM 742 C CA . TYR A 1 93 ? -7.954 9.699 6.062 1.00 95.38 93 TYR A CA 1
ATOM 743 C C . TYR A 1 93 ? -8.199 8.578 7.068 1.00 95.38 93 TYR A C 1
ATOM 745 O O . TYR A 1 93 ? -8.754 7.538 6.712 1.00 95.38 93 TYR A O 1
ATOM 753 N N . LYS A 1 94 ? -7.834 8.802 8.334 1.00 95.31 94 LYS A N 1
ATOM 754 C CA . LYS A 1 94 ? -8.151 7.908 9.455 1.00 95.31 94 LYS A CA 1
ATOM 755 C C . LYS A 1 94 ? -8.903 8.687 10.526 1.00 95.31 94 LYS A C 1
ATOM 757 O O . LYS A 1 94 ? -8.361 9.608 11.145 1.00 95.31 94 LYS A O 1
ATOM 762 N N . PHE A 1 95 ? -10.153 8.308 10.750 1.00 95.38 95 PHE A N 1
ATOM 763 C CA . PHE A 1 95 ? -11.038 8.888 11.751 1.00 95.38 95 PHE A CA 1
ATOM 764 C C . PHE A 1 95 ? -11.245 7.916 12.906 1.00 95.38 95 PHE A C 1
ATOM 766 O O . PHE A 1 95 ? -11.324 6.706 12.706 1.00 95.38 95 PHE A O 1
ATOM 773 N N . LYS A 1 96 ? -11.385 8.466 14.112 1.00 94.94 96 LYS A N 1
ATOM 774 C CA . LYS A 1 96 ? -11.811 7.727 15.298 1.00 94.94 96 LYS A CA 1
ATOM 775 C C . LYS A 1 96 ? -13.203 8.177 15.714 1.00 94.94 96 LYS A C 1
ATOM 777 O O . LYS A 1 96 ? -13.440 9.379 15.846 1.00 94.94 96 LYS A O 1
ATOM 782 N N . GLU A 1 97 ? -14.094 7.226 15.951 1.00 94.81 97 GLU A N 1
ATOM 783 C CA . GLU A 1 97 ? -15.423 7.500 16.489 1.00 94.81 97 GLU A CA 1
ATOM 784 C C . GLU A 1 97 ? -15.340 7.721 18.004 1.00 94.81 97 GLU A C 1
ATOM 786 O O . GLU A 1 97 ? -14.704 6.956 18.738 1.00 94.81 97 GLU A O 1
ATOM 791 N N . ASN A 1 98 ? -15.967 8.788 18.496 1.00 93.31 98 ASN A N 1
ATOM 792 C CA . ASN A 1 98 ? -16.145 8.985 19.932 1.00 93.31 98 ASN A CA 1
ATOM 793 C 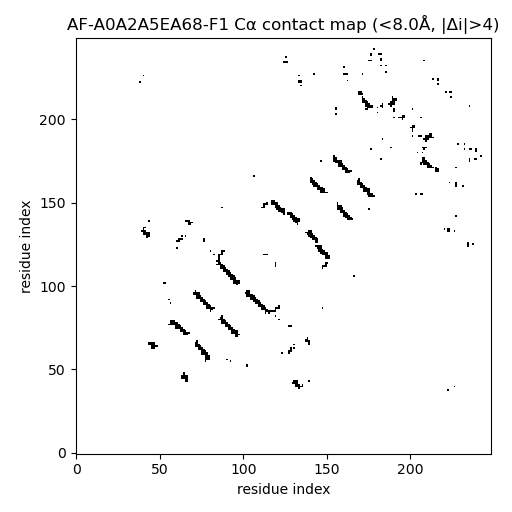C . ASN A 1 98 ? -17.450 8.334 20.432 1.00 93.31 98 ASN A C 1
ATOM 795 O O . ASN A 1 98 ? -18.264 7.835 19.666 1.00 93.31 98 ASN A O 1
ATOM 799 N N . GLN A 1 99 ? -17.693 8.384 21.743 1.00 90.19 99 GLN A N 1
ATOM 800 C CA . GLN A 1 99 ? -18.896 7.798 22.358 1.00 90.19 99 GLN A CA 1
ATOM 801 C C . GLN A 1 99 ? -20.221 8.425 21.882 1.00 90.19 99 GLN A C 1
ATOM 803 O O . GLN A 1 99 ? -21.285 7.868 22.133 1.00 90.19 99 GLN A O 1
ATOM 808 N N . GLN A 1 100 ? -20.169 9.601 21.252 1.00 90.75 100 GLN A N 1
ATOM 809 C CA . GLN A 1 100 ? -21.323 10.315 20.708 1.00 90.75 100 GLN A CA 1
ATOM 810 C C . GLN A 1 100 ? -21.533 10.040 19.209 1.00 90.75 100 GLN A C 1
ATOM 812 O O . GLN A 1 100 ? -22.426 10.641 18.614 1.00 90.75 100 GLN A O 1
ATOM 817 N N . GLY A 1 101 ? -20.720 9.174 18.596 1.00 88.44 101 GLY A N 1
ATOM 818 C CA . GLY A 1 101 ? -20.754 8.898 17.159 1.00 88.44 101 GLY A CA 1
ATOM 819 C C . GLY A 1 101 ? -20.095 9.976 16.294 1.00 88.44 101 GLY A C 1
ATOM 820 O O . GLY A 1 101 ? -20.247 9.985 15.075 1.00 88.44 101 GLY A O 1
ATOM 821 N N . THR A 1 102 ? -19.378 10.930 16.897 1.00 91.12 102 THR A N 1
ATOM 822 C CA . THR A 1 102 ? -18.651 11.962 16.152 1.00 91.12 102 THR A CA 1
ATOM 823 C C . THR A 1 102 ? -17.323 11.408 15.657 1.00 91.12 102 THR A C 1
ATOM 825 O O . THR A 1 102 ? -16.522 10.900 16.444 1.00 91.12 102 THR A O 1
ATOM 828 N N . LEU A 1 103 ? -17.057 11.603 14.365 1.00 93.44 103 LEU A N 1
ATOM 829 C CA . LEU A 1 103 ? -15.782 11.269 13.744 1.00 93.44 103 LEU A CA 1
ATOM 830 C C . LEU A 1 103 ? -14.735 12.353 14.006 1.00 93.44 103 LEU A C 1
ATOM 832 O O . LEU A 1 103 ? -14.913 13.514 13.637 1.00 93.44 103 LEU A O 1
ATOM 836 N N . LEU A 1 104 ? -13.630 11.960 14.635 1.00 93.00 104 LEU A N 1
ATOM 837 C CA . LEU A 1 104 ? -12.481 12.814 14.912 1.00 93.00 104 LEU A CA 1
ATOM 838 C C . LEU A 1 104 ? -11.324 12.411 14.001 1.00 93.00 104 LEU A C 1
ATOM 840 O O . LEU A 1 104 ? -10.805 11.302 14.129 1.00 93.00 104 LEU A O 1
ATOM 844 N N . GLU A 1 105 ? -10.891 13.308 13.116 1.00 93.19 105 GLU A N 1
ATOM 845 C CA . GLU A 1 105 ? -9.706 13.080 12.281 1.00 93.19 105 GLU A CA 1
ATOM 846 C C . GLU A 1 105 ? -8.483 12.850 13.172 1.00 93.19 105 GLU A C 1
ATOM 848 O O . GLU A 1 105 ? -8.178 13.654 14.055 1.00 93.19 105 GLU A O 1
ATOM 853 N N . GLN A 1 106 ? -7.822 11.711 12.984 1.00 92.00 106 GLN A N 1
ATOM 854 C CA . GLN A 1 106 ? -6.617 11.348 13.727 1.00 92.00 106 GLN A CA 1
ATOM 855 C C . GLN A 1 106 ? -5.365 11.488 12.873 1.00 92.00 106 GLN A C 1
ATOM 857 O O . GLN A 1 106 ? -4.303 11.814 13.402 1.00 92.00 106 GLN A O 1
ATOM 862 N N . GLN A 1 107 ? -5.484 11.210 11.576 1.00 91.25 107 GLN A N 1
ATOM 863 C CA . GLN A 1 107 ? -4.360 11.204 10.658 1.00 91.25 107 GLN A CA 1
ATOM 864 C C . GLN A 1 107 ? -4.832 11.411 9.222 1.00 91.25 107 GLN A C 1
ATOM 866 O O . GLN A 1 107 ? -5.895 10.924 8.832 1.00 91.25 107 GLN A O 1
ATOM 871 N N . VAL A 1 108 ? -3.987 12.087 8.445 1.00 92.88 108 VAL A N 1
ATOM 872 C CA . VAL A 1 108 ? -4.082 12.166 6.989 1.00 92.88 108 VAL A CA 1
ATOM 873 C C . VAL A 1 108 ? -2.707 11.841 6.414 1.00 92.88 108 VAL A C 1
ATOM 875 O O . VAL A 1 108 ? -1.713 12.455 6.803 1.00 92.88 108 VAL A O 1
ATOM 878 N N . TYR A 1 109 ? -2.648 10.864 5.516 1.00 94.50 109 TYR A N 1
ATOM 879 C CA . TYR A 1 109 ? -1.510 10.652 4.621 1.00 94.50 109 TYR A CA 1
ATOM 880 C C . TYR A 1 109 ? -1.830 11.265 3.265 1.00 94.50 109 TYR A C 1
ATOM 882 O O . TYR A 1 109 ? -2.977 11.186 2.830 1.00 94.50 109 TYR A O 1
ATOM 890 N N . ILE A 1 110 ? -0.832 11.870 2.626 1.00 96.12 110 ILE A N 1
ATOM 891 C CA . ILE A 1 110 ? -0.951 12.495 1.310 1.00 96.12 110 ILE A CA 1
ATOM 892 C C . ILE A 1 110 ? 0.296 12.113 0.515 1.00 96.12 110 ILE A C 1
ATOM 894 O O . ILE A 1 110 ? 1.408 12.323 1.004 1.00 96.12 110 ILE A O 1
ATOM 898 N N . ASP A 1 111 ? 0.105 11.585 -0.690 1.00 96.00 111 ASP A N 1
ATOM 899 C CA . ASP A 1 111 ? 1.149 11.500 -1.712 1.00 96.00 111 ASP A CA 1
ATOM 900 C C . ASP A 1 111 ? 0.623 12.128 -2.998 1.00 96.00 111 ASP A C 1
ATOM 902 O O . ASP A 1 111 ? -0.550 11.969 -3.334 1.00 96.00 111 ASP A O 1
ATOM 906 N N . SER A 1 112 ? 1.469 12.882 -3.688 1.00 96.56 112 SER A N 1
ATOM 907 C CA . SER A 1 112 ? 1.061 13.639 -4.867 1.00 96.56 112 SER A CA 1
ATOM 908 C C . SER A 1 112 ? 2.202 13.787 -5.849 1.00 96.56 112 SER A C 1
ATOM 910 O O . SER A 1 112 ? 3.358 13.932 -5.446 1.00 96.56 112 SER A O 1
ATOM 912 N N . ILE A 1 113 ? 1.861 13.866 -7.127 1.00 95.69 113 ILE A N 1
ATOM 913 C CA . ILE A 1 113 ? 2.814 14.109 -8.199 1.00 95.69 113 ILE A CA 1
ATOM 914 C C . ILE A 1 113 ? 2.289 15.193 -9.140 1.00 95.69 113 ILE A C 1
ATOM 916 O O . ILE A 1 113 ? 1.083 15.371 -9.294 1.00 95.69 113 ILE A O 1
ATOM 920 N N . SER A 1 114 ? 3.213 15.925 -9.757 1.00 95.81 114 SER A N 1
ATOM 921 C CA . SER A 1 114 ? 2.928 16.836 -10.863 1.00 95.81 114 SER A CA 1
ATOM 922 C C . SER A 1 114 ? 3.950 16.586 -11.964 1.00 95.81 114 SER A C 1
ATOM 924 O O . SER A 1 114 ? 5.156 16.665 -11.713 1.00 95.81 114 SER A O 1
ATOM 926 N N . CYS A 1 115 ? 3.471 16.246 -13.159 1.00 91.44 115 CYS A N 1
ATOM 927 C CA . CYS A 1 115 ? 4.302 15.693 -14.229 1.00 91.44 115 CYS A CA 1
ATOM 928 C C . CYS A 1 115 ? 4.713 16.703 -15.303 1.00 91.44 115 CYS A C 1
ATOM 930 O O . CYS A 1 115 ? 5.587 16.418 -16.125 1.00 91.44 115 CYS A O 1
ATOM 932 N N . GLY A 1 116 ? 4.184 17.927 -15.249 1.00 89.69 116 GLY A N 1
ATOM 933 C CA . GLY A 1 116 ? 4.566 19.000 -16.159 1.00 89.69 116 GLY A CA 1
ATOM 934 C C . GLY A 1 116 ? 4.210 18.670 -17.608 1.00 89.69 116 GLY A C 1
ATOM 935 O O . GLY A 1 116 ? 3.085 18.905 -18.018 1.00 89.69 116 GLY A O 1
ATOM 936 N N . ALA A 1 117 ? 5.186 18.196 -18.387 1.00 87.44 117 ALA A N 1
ATOM 937 C CA . ALA A 1 117 ? 4.990 17.805 -19.787 1.00 87.44 117 ALA A CA 1
ATOM 938 C C . ALA A 1 117 ? 4.841 16.285 -19.993 1.00 87.44 117 ALA A C 1
ATOM 940 O O . ALA A 1 117 ? 4.646 15.862 -21.129 1.00 87.44 117 ALA A O 1
ATOM 941 N N . ALA A 1 118 ? 5.005 15.483 -18.937 1.00 89.12 118 ALA A N 1
ATOM 942 C CA . ALA A 1 118 ? 4.713 14.051 -18.946 1.00 89.12 118 ALA A CA 1
ATOM 943 C C . ALA A 1 118 ? 3.254 13.799 -18.569 1.00 89.12 118 ALA A C 1
ATOM 945 O O . ALA A 1 118 ? 2.685 14.572 -17.797 1.00 89.12 118 ALA A O 1
ATOM 946 N N . ASP A 1 119 ? 2.725 12.670 -19.032 1.00 89.56 119 ASP A N 1
ATOM 947 C CA . ASP A 1 119 ? 1.407 12.191 -18.640 1.00 89.56 119 ASP A CA 1
ATOM 948 C C . ASP A 1 119 ? 1.455 11.692 -17.190 1.00 89.56 119 ASP A C 1
ATOM 950 O O . ASP A 1 119 ? 2.387 10.978 -16.780 1.00 89.56 119 ASP A O 1
ATOM 954 N N . VAL A 1 120 ? 0.444 12.062 -16.402 1.00 92.50 120 VAL A N 1
ATOM 955 C CA . VAL A 1 120 ? 0.259 11.508 -15.058 1.00 92.50 120 VAL A CA 1
ATOM 956 C C . VAL A 1 120 ? -0.399 10.129 -15.121 1.00 92.50 120 VAL A C 1
ATOM 958 O O . VAL A 1 120 ? -1.439 9.941 -15.749 1.00 92.50 120 VAL A O 1
ATOM 961 N N . VAL A 1 121 ? 0.191 9.159 -14.422 1.00 91.81 121 VAL A N 1
ATOM 962 C CA . VAL A 1 121 ? -0.436 7.863 -14.152 1.00 91.81 121 VAL A CA 1
ATOM 963 C C . VAL A 1 121 ? -0.735 7.768 -12.666 1.00 91.81 121 VAL A C 1
ATOM 965 O O . VAL A 1 121 ? 0.173 7.870 -11.836 1.00 91.81 121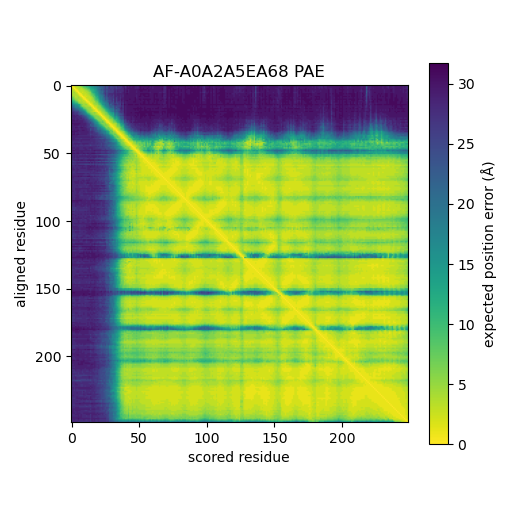 VAL A O 1
ATOM 968 N N . ALA A 1 122 ? -2.011 7.567 -12.355 1.00 92.19 122 ALA A N 1
ATOM 969 C CA . ALA A 1 122 ? -2.529 7.379 -11.012 1.00 92.19 122 ALA A CA 1
ATOM 970 C C . ALA A 1 122 ? -3.568 6.261 -11.039 1.00 92.19 122 ALA A C 1
ATOM 972 O O . ALA A 1 122 ? -4.572 6.362 -11.743 1.00 92.19 122 ALA A O 1
ATOM 973 N N . GLU A 1 123 ? -3.285 5.178 -10.321 1.00 90.50 123 GLU A N 1
ATOM 974 C CA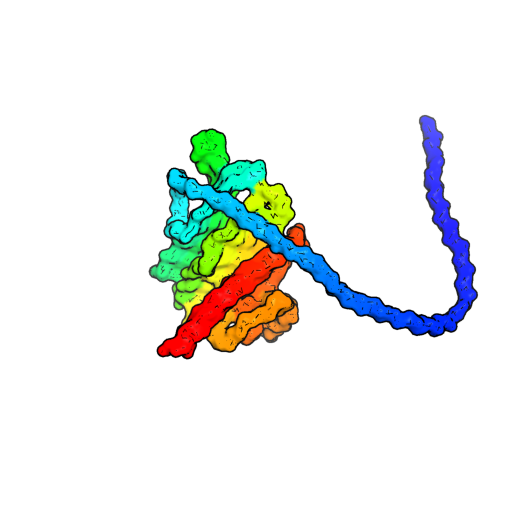 . GLU A 1 123 ? -4.165 4.015 -10.263 1.00 90.50 123 GLU A CA 1
ATOM 975 C C . GLU A 1 123 ? -4.141 3.418 -8.857 1.00 90.50 123 GLU A C 1
ATOM 977 O O . GLU A 1 123 ? -3.077 3.112 -8.315 1.00 90.50 123 GLU A O 1
ATOM 982 N N . SER A 1 124 ? -5.313 3.210 -8.255 1.00 84.94 124 SER A N 1
ATOM 983 C CA . SER A 1 124 ? -5.410 2.361 -7.066 1.00 84.94 124 SER A CA 1
ATOM 984 C C . SER A 1 124 ? -5.194 0.903 -7.468 1.00 84.94 124 SER A C 1
ATOM 986 O O . SER A 1 124 ? -5.908 0.410 -8.348 1.00 84.94 124 SER A O 1
ATOM 988 N N . ASP A 1 125 ? -4.285 0.189 -6.802 1.00 81.44 125 ASP A N 1
ATOM 989 C CA . ASP A 1 125 ? -4.124 -1.242 -7.057 1.00 81.44 125 ASP A CA 1
ATOM 990 C C . ASP A 1 125 ? -5.406 -2.005 -6.659 1.00 81.44 125 ASP A C 1
ATOM 992 O O . ASP A 1 125 ? -6.228 -1.554 -5.856 1.00 81.44 125 ASP A O 1
ATOM 996 N N . THR A 1 126 ? -5.586 -3.203 -7.222 1.00 61.88 126 THR A N 1
ATOM 997 C CA . THR A 1 126 ? -6.822 -4.013 -7.128 1.00 61.88 126 THR A CA 1
ATOM 998 C C . THR A 1 126 ? -7.293 -4.337 -5.699 1.00 61.88 126 THR A C 1
ATOM 1000 O O . THR A 1 126 ? -8.441 -4.752 -5.511 1.00 61.88 126 THR A O 1
ATOM 1003 N N . LYS A 1 127 ? -6.448 -4.121 -4.682 1.00 61.97 127 LYS A N 1
ATOM 1004 C CA . LYS A 1 127 ? -6.773 -4.242 -3.254 1.00 61.97 127 LYS A CA 1
ATOM 1005 C C . LYS A 1 127 ? -6.764 -2.864 -2.601 1.00 61.97 127 LYS A C 1
ATOM 1007 O O . LYS A 1 127 ? -5.717 -2.365 -2.203 1.00 61.97 127 LYS A O 1
ATOM 1012 N N . LYS A 1 128 ? -7.948 -2.262 -2.501 1.00 79.00 128 LYS A N 1
ATOM 1013 C CA . LYS A 1 128 ? -8.090 -0.845 -2.161 1.00 79.00 128 LYS A CA 1
ATOM 1014 C C . LYS A 1 128 ? -7.696 -0.520 -0.705 1.00 79.00 128 LYS A C 1
ATOM 1016 O O . LYS A 1 128 ? -6.761 0.241 -0.499 1.00 79.00 128 LYS A O 1
ATOM 1021 N N . LEU A 1 129 ? -8.318 -1.127 0.304 1.00 92.00 129 LEU A N 1
ATOM 1022 C CA . LEU A 1 129 ? -7.868 -1.095 1.705 1.00 92.00 129 LEU A CA 1
ATOM 1023 C C . LEU A 1 129 ? -7.900 -2.514 2.286 1.00 92.00 129 LEU A C 1
ATOM 1025 O O . LEU A 1 129 ? -8.789 -3.311 1.982 1.00 92.00 129 LEU A O 1
ATOM 1029 N N . ILE A 1 130 ? -6.940 -2.839 3.143 1.00 93.69 130 ILE A N 1
ATOM 1030 C CA . ILE A 1 130 ? -6.907 -4.084 3.914 1.00 93.69 130 ILE A CA 1
ATOM 1031 C C . ILE A 1 130 ? -6.759 -3.701 5.379 1.00 93.69 130 ILE A C 1
ATOM 1033 O O . ILE A 1 130 ? -5.819 -2.992 5.733 1.00 93.69 130 ILE A O 1
ATOM 1037 N N . ILE A 1 131 ? -7.685 -4.171 6.214 1.00 94.88 131 ILE A N 1
ATOM 1038 C CA . ILE A 1 131 ? -7.639 -3.980 7.664 1.00 94.88 131 ILE A CA 1
ATOM 1039 C C . ILE A 1 131 ? -7.363 -5.324 8.326 1.00 94.88 131 ILE A C 1
ATOM 1041 O O . ILE A 1 131 ? -8.201 -6.230 8.288 1.00 94.88 131 ILE A O 1
ATOM 1045 N N . SER A 1 132 ? -6.198 -5.460 8.944 1.00 94.94 132 SER A N 1
ATOM 1046 C CA . SER A 1 132 ? -5.770 -6.702 9.593 1.00 94.94 132 SER A CA 1
ATOM 1047 C C . SER A 1 132 ? -5.042 -6.425 10.898 1.00 94.94 132 SER A C 1
ATOM 1049 O O . SER A 1 132 ? -4.443 -5.369 11.039 1.00 94.94 132 SER A O 1
ATOM 1051 N N . ASP A 1 133 ? -5.105 -7.385 11.817 1.00 95.75 133 ASP A N 1
ATOM 1052 C CA . ASP A 1 133 ? -4.239 -7.476 12.995 1.00 95.75 133 ASP A CA 1
ATOM 1053 C C . ASP A 1 133 ? -2.983 -8.259 12.590 1.00 95.75 133 ASP A C 1
ATOM 1055 O O . ASP A 1 133 ? -3.007 -9.494 12.520 1.00 95.75 133 ASP A O 1
ATOM 1059 N N . ILE A 1 134 ? -1.932 -7.546 12.186 1.00 95.56 134 ILE A N 1
ATOM 1060 C CA . ILE A 1 134 ? -0.723 -8.137 11.591 1.00 95.56 134 ILE A CA 1
ATOM 1061 C C . ILE A 1 134 ? 0.169 -8.749 12.678 1.00 95.56 134 ILE A C 1
ATOM 1063 O O . ILE A 1 134 ? 0.759 -9.814 12.476 1.00 95.56 134 ILE A O 1
ATOM 1067 N N . ASP A 1 135 ? 0.262 -8.102 13.842 1.00 95.50 135 ASP A N 1
ATOM 1068 C CA . ASP A 1 135 ? 1.117 -8.534 14.953 1.00 95.50 135 ASP A CA 1
ATOM 1069 C C . ASP A 1 135 ? 0.351 -9.191 16.118 1.00 95.50 135 ASP A C 1
ATOM 1071 O O . ASP A 1 135 ? 0.961 -9.581 17.119 1.00 95.50 135 ASP A O 1
ATOM 1075 N N . ASN A 1 136 ? -0.954 -9.431 15.943 1.00 94.56 136 ASN A N 1
ATOM 1076 C CA . ASN A 1 136 ? -1.860 -10.066 16.907 1.00 94.56 136 ASN A CA 1
ATOM 1077 C C . ASN A 1 136 ? -1.985 -9.294 18.230 1.00 94.56 136 ASN A C 1
ATOM 1079 O O . ASN A 1 136 ? -2.170 -9.890 19.301 1.00 94.56 136 ASN A O 1
ATOM 1083 N N . ASP A 1 137 ? -1.877 -7.966 18.182 1.00 94.56 137 ASP A N 1
ATOM 1084 C CA . ASP A 1 137 ? -2.015 -7.117 19.357 1.00 94.56 137 ASP A CA 1
ATOM 1085 C C . ASP A 1 137 ? -3.478 -6.680 19.617 1.00 94.56 137 ASP A C 1
ATOM 1087 O O . ASP A 1 137 ? -3.759 -6.097 20.673 1.00 94.56 137 ASP A O 1
ATOM 1091 N N . ASN A 1 138 ? -4.427 -7.045 18.744 1.00 94.19 138 ASN A N 1
ATOM 1092 C CA . ASN A 1 138 ? -5.824 -6.590 18.675 1.00 94.19 138 ASN A CA 1
ATOM 1093 C C . ASN A 1 138 ? -5.991 -5.108 18.292 1.00 94.19 138 ASN A C 1
ATOM 1095 O O . ASN A 1 138 ? -6.929 -4.448 18.763 1.00 94.19 138 ASN A O 1
ATOM 1099 N N . LYS A 1 139 ? -5.094 -4.563 17.470 1.00 95.50 139 LYS A N 1
ATOM 1100 C CA . LYS A 1 139 ? -5.266 -3.288 16.759 1.00 95.50 139 LYS A CA 1
ATOM 1101 C C . LYS A 1 139 ? -5.388 -3.549 15.270 1.00 95.50 139 LYS A C 1
ATOM 1103 O O . LYS A 1 139 ? -4.850 -4.520 14.766 1.00 95.50 139 LYS A O 1
ATOM 1108 N N . GLY A 1 140 ? -6.121 -2.678 14.582 1.00 95.56 140 GLY A N 1
ATOM 1109 C CA . GLY A 1 140 ? -6.174 -2.715 13.124 1.00 95.56 140 GLY A CA 1
ATOM 1110 C C . GLY A 1 140 ? -5.051 -1.905 12.495 1.00 95.56 140 GLY A C 1
ATOM 1111 O O . GLY A 1 140 ? -5.001 -0.677 12.653 1.00 95.56 140 GLY A O 1
ATOM 1112 N N . GLU A 1 141 ? -4.216 -2.576 11.710 1.00 96.56 141 GLU A N 1
ATOM 1113 C CA . GLU A 1 141 ? -3.328 -1.950 10.739 1.00 96.56 141 GLU A CA 1
ATOM 1114 C C . GLU A 1 141 ? -4.012 -1.813 9.385 1.00 96.56 141 GLU A C 1
ATOM 1116 O O . GLU A 1 141 ? -4.847 -2.630 8.996 1.00 96.56 141 GLU A O 1
ATOM 1121 N N . VAL A 1 142 ? -3.651 -0.747 8.670 1.00 96.44 142 VAL A N 1
ATOM 1122 C CA . VAL A 1 142 ? -4.234 -0.415 7.367 1.00 96.44 142 VAL A CA 1
ATOM 1123 C C . VAL A 1 142 ? -3.171 -0.605 6.302 1.00 96.44 142 VAL A C 1
ATOM 1125 O O . VAL A 1 142 ? -2.168 0.107 6.310 1.00 96.44 142 VAL A O 1
ATOM 1128 N N . THR A 1 143 ? -3.416 -1.504 5.359 1.00 96.62 143 THR A N 1
ATOM 1129 C CA . THR A 1 143 ? -2.553 -1.708 4.194 1.00 96.62 143 THR A CA 1
ATOM 1130 C C . THR A 1 143 ? -3.275 -1.257 2.930 1.00 96.62 143 THR A C 1
ATOM 1132 O O . THR A 1 143 ? -4.446 -1.579 2.731 1.00 96.62 143 THR A O 1
ATOM 1135 N N . PHE A 1 144 ? -2.590 -0.505 2.072 1.00 95.62 144 PHE A N 1
ATOM 1136 C CA . PHE A 1 144 ? -3.090 -0.096 0.755 1.00 95.62 144 PHE A CA 1
ATOM 1137 C C . PHE A 1 144 ? -1.935 0.113 -0.219 1.00 95.62 144 PHE A C 1
ATOM 1139 O O . PHE A 1 144 ? -0.804 0.366 0.199 1.00 95.62 144 PHE A O 1
ATOM 1146 N N . ALA A 1 145 ? -2.219 0.016 -1.514 1.00 95.94 145 ALA A N 1
ATOM 1147 C CA . ALA A 1 145 ? -1.233 0.220 -2.563 1.00 95.94 145 ALA A CA 1
ATOM 1148 C C . ALA A 1 145 ? -1.819 1.012 -3.736 1.00 95.94 145 ALA A C 1
ATOM 1150 O O . ALA A 1 145 ? -3.025 0.979 -3.994 1.00 95.94 145 ALA A O 1
ATOM 1151 N N . TYR A 1 146 ? -0.955 1.765 -4.402 1.00 95.31 146 TYR A N 1
ATOM 1152 C CA . TYR A 1 146 ? -1.292 2.585 -5.557 1.00 95.31 146 TYR A CA 1
ATOM 1153 C C . TYR A 1 146 ? -0.066 2.787 -6.446 1.00 95.31 146 TYR A C 1
ATOM 1155 O O . TYR A 1 146 ? 1.085 2.739 -5.998 1.00 95.31 146 TYR A O 1
ATOM 1163 N N . THR A 1 147 ? -0.336 3.075 -7.709 1.00 94.31 147 THR A N 1
ATOM 1164 C CA . THR A 1 147 ? 0.638 3.513 -8.701 1.00 94.31 147 THR A CA 1
ATOM 1165 C C . THR A 1 147 ? 0.533 5.023 -8.847 1.00 94.31 147 THR A C 1
ATOM 1167 O O . THR A 1 147 ? -0.565 5.560 -8.991 1.00 94.31 147 THR A O 1
ATOM 1170 N N . LEU A 1 148 ? 1.671 5.714 -8.775 1.00 93.50 148 LEU A N 1
ATOM 1171 C CA . LEU A 1 148 ? 1.752 7.164 -8.948 1.00 93.50 148 LEU A CA 1
ATOM 1172 C C . LEU A 1 148 ? 3.063 7.518 -9.650 1.00 93.50 148 LEU A C 1
ATOM 1174 O O . LEU A 1 148 ? 4.141 7.430 -9.052 1.00 93.50 148 LEU A O 1
ATOM 1178 N N . SER A 1 149 ? 2.978 7.894 -10.926 1.00 93.00 149 SER A N 1
ATOM 1179 C CA . SER A 1 149 ? 4.152 8.024 -11.789 1.00 93.00 149 SER A CA 1
ATOM 1180 C C . SER A 1 149 ? 3.956 9.081 -12.879 1.00 93.00 149 SER A C 1
ATOM 1182 O O . SER A 1 149 ? 2.842 9.302 -13.341 1.00 93.00 149 SER A O 1
ATOM 1184 N N . CYS A 1 150 ? 5.053 9.701 -13.321 1.00 91.69 150 CYS A N 1
ATOM 1185 C CA . CYS A 1 150 ? 5.088 10.503 -14.545 1.00 91.69 150 CYS A CA 1
ATOM 1186 C C . CYS A 1 150 ? 5.665 9.661 -15.674 1.00 91.69 150 CYS A C 1
ATOM 1188 O O . CYS A 1 150 ? 6.747 9.092 -15.505 1.00 91.69 150 CYS A O 1
ATOM 1190 N N . THR A 1 151 ? 4.984 9.593 -16.812 1.00 86.25 151 THR A N 1
ATOM 1191 C CA . THR A 1 151 ? 5.438 8.802 -17.959 1.00 86.25 151 THR A CA 1
ATOM 1192 C C . THR A 1 151 ? 5.497 9.645 -19.230 1.00 86.25 151 THR A C 1
ATOM 1194 O O . THR A 1 151 ? 4.665 10.516 -19.463 1.00 86.25 151 THR A O 1
ATOM 1197 N N . TYR A 1 152 ? 6.534 9.404 -20.033 1.00 79.75 152 TYR A N 1
ATOM 1198 C CA . TYR A 1 152 ? 6.654 9.921 -21.400 1.00 79.75 152 TYR A CA 1
ATOM 1199 C C . TYR A 1 152 ? 6.511 8.794 -22.446 1.00 79.75 152 TYR A C 1
ATOM 1201 O O . TYR A 1 152 ? 6.189 9.077 -23.595 1.00 79.75 152 TYR A O 1
ATOM 1209 N N . ASP A 1 153 ? 6.789 7.541 -22.056 1.00 70.12 153 ASP A N 1
ATOM 1210 C CA . ASP A 1 153 ? 6.653 6.292 -22.824 1.00 70.12 153 ASP A CA 1
ATOM 1211 C C . ASP A 1 153 ? 6.647 5.096 -21.831 1.00 70.12 153 ASP A C 1
ATOM 1213 O O . ASP A 1 153 ? 7.061 5.258 -20.676 1.00 70.12 153 ASP A O 1
ATOM 1217 N N . VAL A 1 154 ? 6.132 3.933 -22.253 1.00 66.56 154 VAL A N 1
ATOM 1218 C CA . VAL A 1 154 ? 5.703 2.791 -21.412 1.00 66.56 154 VAL A CA 1
ATOM 1219 C C . VAL A 1 154 ? 6.745 2.255 -20.412 1.00 66.56 154 VAL A C 1
ATOM 1221 O O . VAL A 1 154 ? 7.937 2.272 -20.682 1.00 66.56 154 VAL A O 1
ATOM 1224 N N . SER A 1 155 ? 6.210 1.746 -19.291 1.00 66.44 155 SER A N 1
ATOM 1225 C CA . SER A 1 155 ? 6.686 0.763 -18.292 1.00 66.44 155 SER A CA 1
ATOM 1226 C C . SER A 1 155 ? 8.180 0.636 -17.896 1.00 66.44 155 SER A C 1
ATOM 1228 O O . SER A 1 155 ? 9.080 0.735 -18.724 1.00 66.44 155 SER A O 1
ATOM 1230 N N . PRO A 1 156 ? 8.475 0.290 -16.621 1.00 82.06 156 PRO A N 1
ATOM 1231 C CA . PRO A 1 156 ? 7.540 0.070 -15.516 1.00 82.06 156 PRO A CA 1
ATOM 1232 C C . PRO A 1 156 ? 7.224 1.366 -14.749 1.00 82.06 156 PRO A C 1
ATOM 1234 O O . PRO A 1 156 ? 8.031 2.294 -14.679 1.00 82.06 156 PRO A O 1
ATOM 1237 N N . GLN A 1 157 ? 6.033 1.431 -14.159 1.00 91.31 157 GLN A N 1
ATOM 1238 C CA . GLN A 1 157 ? 5.550 2.600 -13.422 1.00 91.31 157 GLN A CA 1
ATOM 1239 C C . GLN A 1 157 ? 5.899 2.487 -11.938 1.00 91.31 157 GLN A C 1
ATOM 1241 O O . GLN A 1 157 ? 6.054 1.386 -11.411 1.00 91.31 157 GLN A O 1
ATOM 1246 N N . ARG A 1 158 ? 6.018 3.622 -11.242 1.00 93.56 158 ARG A N 1
ATOM 1247 C CA . ARG A 1 158 ? 6.309 3.630 -9.807 1.00 93.56 158 ARG A CA 1
ATOM 1248 C C . ARG A 1 158 ? 5.071 3.241 -8.994 1.00 93.56 158 ARG A C 1
ATOM 1250 O O . ARG A 1 158 ? 4.050 3.923 -9.044 1.00 93.56 158 ARG A O 1
ATOM 1257 N N . ARG A 1 159 ? 5.210 2.193 -8.183 1.00 94.88 159 ARG A N 1
ATOM 1258 C CA . ARG A 1 159 ? 4.197 1.674 -7.255 1.00 94.88 159 ARG A CA 1
ATOM 1259 C C . ARG A 1 159 ? 4.626 1.892 -5.810 1.00 94.88 159 ARG A C 1
ATOM 1261 O O . ARG A 1 159 ? 5.806 1.776 -5.470 1.00 94.88 159 ARG A O 1
ATOM 1268 N N . ILE A 1 160 ? 3.660 2.181 -4.950 1.00 96.81 160 ILE A N 1
ATOM 1269 C CA . ILE A 1 160 ? 3.854 2.341 -3.516 1.00 96.81 160 ILE A CA 1
ATOM 1270 C C . ILE A 1 160 ? 2.847 1.460 -2.785 1.00 96.81 160 ILE A C 1
ATOM 1272 O O . ILE A 1 160 ? 1.644 1.579 -2.994 1.00 96.81 160 ILE A O 1
ATOM 1276 N N . LEU A 1 161 ? 3.341 0.620 -1.879 1.00 97.25 161 LEU A N 1
ATOM 1277 C CA . LEU A 1 161 ? 2.540 -0.076 -0.879 1.00 97.25 161 LEU A CA 1
ATOM 1278 C C . LEU A 1 161 ? 2.819 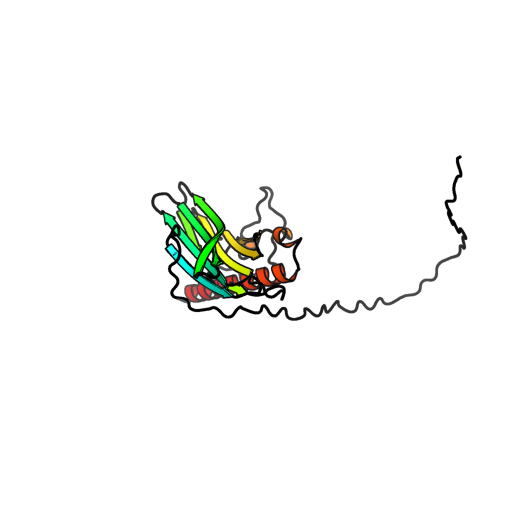0.541 0.486 1.00 97.25 161 LEU A C 1
ATOM 1280 O O . LEU A 1 161 ? 3.974 0.700 0.874 1.00 97.25 161 LEU A O 1
ATOM 1284 N N . ILE A 1 162 ? 1.760 0.873 1.213 1.00 97.06 162 ILE A N 1
ATOM 1285 C CA . ILE A 1 162 ? 1.799 1.473 2.543 1.00 97.06 162 ILE A CA 1
ATOM 1286 C C . ILE A 1 162 ? 1.226 0.480 3.553 1.00 97.06 162 ILE A C 1
ATOM 1288 O O . ILE A 1 162 ? 0.148 -0.064 3.334 1.00 97.06 162 ILE A O 1
ATOM 1292 N N . VAL A 1 163 ? 1.905 0.327 4.688 1.00 97.25 163 VAL A N 1
ATOM 1293 C CA . VAL A 1 163 ? 1.378 -0.272 5.919 1.00 97.25 163 VAL A CA 1
ATOM 1294 C C . VAL A 1 163 ? 1.333 0.820 6.991 1.00 97.25 163 VAL A C 1
ATOM 1296 O O . VAL A 1 163 ? 2.365 1.363 7.400 1.00 97.25 163 VAL A O 1
ATOM 1299 N N . ASN A 1 164 ? 0.130 1.183 7.430 1.00 96.06 164 ASN A N 1
ATOM 1300 C CA . ASN A 1 164 ? -0.100 2.130 8.516 1.00 96.06 164 ASN A CA 1
ATOM 1301 C C . ASN A 1 164 ? -0.196 1.395 9.852 1.00 96.06 164 ASN A C 1
ATOM 1303 O O . ASN A 1 164 ? -1.155 0.658 10.086 1.00 96.06 164 ASN A O 1
ATOM 1307 N N . ILE A 1 165 ? 0.744 1.687 10.749 1.00 94.06 165 ILE A N 1
ATOM 1308 C CA . ILE A 1 165 ? 0.815 1.113 12.095 1.00 94.06 165 ILE A CA 1
ATOM 1309 C C . ILE A 1 165 ? 0.664 2.254 13.094 1.00 94.06 165 ILE A C 1
ATOM 1311 O O . ILE A 1 165 ? 1.500 3.159 13.150 1.00 94.06 165 ILE A O 1
ATOM 1315 N N . ASP A 1 166 ? -0.419 2.242 13.871 1.00 89.25 166 ASP A N 1
ATOM 1316 C CA . ASP A 1 166 ? -0.810 3.349 14.748 1.00 89.25 166 ASP A CA 1
ATOM 1317 C C . ASP A 1 166 ? -0.825 4.709 14.005 1.00 89.25 166 ASP A C 1
ATOM 1319 O O . ASP A 1 166 ? -1.798 5.020 13.311 1.00 89.25 166 ASP A O 1
ATOM 1323 N N . ARG A 1 167 ? 0.239 5.517 14.168 1.00 88.75 167 ARG A N 1
ATOM 1324 C CA . ARG A 1 167 ? 0.440 6.847 13.553 1.00 88.75 167 ARG A CA 1
ATOM 1325 C C . ARG A 1 167 ? 1.588 6.899 12.540 1.00 88.75 167 ARG A C 1
ATOM 1327 O O . ARG A 1 167 ? 1.851 7.958 11.973 1.00 88.75 167 ARG A O 1
ATOM 1334 N N . SER A 1 168 ? 2.274 5.785 12.326 1.00 93.75 168 SER A N 1
ATOM 1335 C CA . SER A 1 168 ? 3.423 5.680 11.431 1.00 93.75 168 SER A CA 1
ATOM 1336 C C . SER A 1 168 ? 3.006 5.064 10.100 1.00 93.75 168 SER A C 1
ATOM 1338 O O . SER A 1 168 ? 2.094 4.239 10.041 1.00 93.75 168 SER A O 1
ATOM 1340 N N . MET A 1 169 ? 3.657 5.493 9.023 1.00 95.06 169 MET A N 1
ATOM 1341 C CA . MET A 1 169 ? 3.501 4.922 7.686 1.00 95.06 169 MET A CA 1
ATOM 1342 C C . MET A 1 169 ? 4.819 4.270 7.295 1.00 95.06 169 MET A C 1
ATOM 1344 O O . MET A 1 169 ? 5.857 4.924 7.375 1.00 95.06 169 MET A O 1
ATOM 1348 N N . HIS A 1 170 ? 4.756 3.010 6.881 1.00 97.50 170 HIS A N 1
ATOM 1349 C CA . HIS A 1 170 ? 5.901 2.230 6.421 1.00 97.50 170 HIS A CA 1
ATOM 1350 C C . HIS A 1 170 ? 5.632 1.753 5.006 1.00 97.50 170 HIS A C 1
ATOM 1352 O O . HIS A 1 170 ? 4.503 1.374 4.689 1.00 97.50 170 HIS A O 1
ATOM 1358 N N . ARG A 1 171 ? 6.638 1.822 4.138 1.00 97.31 171 ARG A N 1
ATOM 1359 C CA . ARG A 1 171 ? 6.407 1.745 2.698 1.00 97.31 171 ARG A CA 1
ATOM 1360 C C . ARG A 1 171 ? 7.345 0.776 2.011 1.00 97.31 171 ARG A C 1
ATOM 1362 O O . ARG A 1 171 ? 8.540 0.751 2.294 1.00 97.31 171 ARG A O 1
ATOM 1369 N N . LEU A 1 172 ? 6.794 0.048 1.048 1.00 97.88 172 LEU A N 1
ATOM 1370 C CA . LEU A 1 172 ? 7.557 -0.539 -0.045 1.00 97.88 172 LEU A CA 1
ATOM 1371 C C . LEU A 1 172 ? 7.329 0.337 -1.276 1.00 97.88 172 LEU A C 1
ATOM 1373 O O . LEU A 1 172 ? 6.202 0.495 -1.741 1.00 97.88 172 LEU A O 1
ATOM 1377 N N . VAL A 1 173 ? 8.402 0.945 -1.771 1.00 97.56 173 VAL A N 1
ATOM 1378 C CA . VAL A 1 173 ? 8.408 1.722 -3.016 1.00 97.56 173 VAL A CA 1
ATOM 1379 C C . VAL A 1 173 ? 9.052 0.856 -4.077 1.00 97.56 173 VAL A C 1
ATOM 1381 O O . VAL A 1 173 ? 10.121 0.318 -3.825 1.00 97.56 173 VAL A O 1
ATOM 1384 N N . GLY A 1 174 ? 8.437 0.714 -5.241 1.00 95.94 174 GLY A N 1
ATOM 1385 C CA . GLY A 1 174 ? 8.940 -0.160 -6.288 1.00 95.94 174 GLY A CA 1
ATOM 1386 C C . GLY A 1 174 ? 8.318 0.122 -7.636 1.00 95.94 174 GLY A C 1
ATOM 1387 O O . GLY A 1 174 ? 7.858 1.233 -7.902 1.00 95.94 174 GLY A O 1
ATOM 1388 N N . TYR A 1 175 ? 8.303 -0.906 -8.474 1.00 94.50 175 TYR A N 1
ATOM 1389 C CA . TYR A 1 175 ? 7.880 -0.794 -9.859 1.00 94.50 175 TYR A CA 1
ATOM 1390 C C . TYR A 1 175 ? 6.817 -1.840 -10.202 1.00 94.50 175 TYR A C 1
ATOM 1392 O O . TYR A 1 175 ? 6.812 -2.944 -9.648 1.00 94.50 175 TYR A O 1
ATOM 1400 N N . THR A 1 176 ? 5.915 -1.485 -11.116 1.00 92.88 176 THR A N 1
ATOM 1401 C CA . THR A 1 176 ? 4.941 -2.408 -11.716 1.00 92.88 176 THR A CA 1
ATOM 1402 C C . THR A 1 176 ? 5.642 -3.491 -12.545 1.00 92.88 176 THR A C 1
ATOM 1404 O O . THR A 1 176 ? 6.867 -3.458 -12.733 1.00 92.88 176 THR A O 1
ATOM 1407 N N . LEU A 1 177 ? 4.890 -4.483 -13.024 1.00 90.44 177 LEU A N 1
ATOM 1408 C CA . LEU A 1 177 ? 5.415 -5.417 -14.013 1.00 90.44 177 LEU A CA 1
ATOM 1409 C C . LEU A 1 177 ? 5.546 -4.717 -15.369 1.00 90.44 177 LEU A C 1
ATOM 1411 O O . LEU A 1 177 ? 4.711 -3.907 -15.769 1.00 90.44 177 LEU A O 1
ATOM 1415 N N . ASP A 1 178 ? 6.622 -5.037 -16.076 1.00 84.44 178 ASP A N 1
ATOM 1416 C CA . ASP A 1 178 ? 6.763 -4.709 -17.491 1.00 84.44 178 ASP A CA 1
ATOM 1417 C C . ASP A 1 178 ? 6.135 -5.819 -18.364 1.00 84.44 178 ASP A C 1
ATOM 1419 O O . ASP A 1 178 ? 5.827 -6.918 -17.889 1.00 84.44 178 ASP A O 1
ATOM 1423 N N . TYR A 1 179 ? 5.951 -5.563 -19.659 1.00 70.81 179 TYR A N 1
ATOM 1424 C CA . TYR A 1 179 ? 5.465 -6.554 -20.617 1.00 70.81 179 TYR A CA 1
ATOM 1425 C C . TYR A 1 179 ? 6.544 -7.611 -20.897 1.00 70.81 179 TYR A C 1
ATOM 1427 O O . TYR A 1 179 ? 7.531 -7.353 -21.583 1.00 70.81 179 TYR A O 1
ATOM 1435 N N . GLY A 1 180 ? 6.348 -8.838 -20.405 1.00 66.19 180 GLY A N 1
ATOM 1436 C CA . GLY A 1 180 ? 7.209 -9.984 -20.733 1.00 66.19 180 GLY A CA 1
ATOM 1437 C C . GLY A 1 180 ? 7.914 -10.706 -19.575 1.00 66.19 180 GLY A C 1
ATOM 1438 O O . GLY A 1 180 ? 8.101 -11.919 -19.705 1.00 66.19 180 GLY A O 1
ATOM 1439 N N . PRO A 1 181 ? 8.303 -10.071 -18.453 1.00 69.19 181 PRO A N 1
ATOM 1440 C CA . PRO A 1 181 ? 8.819 -10.804 -17.302 1.00 69.19 181 PRO A CA 1
ATOM 1441 C C . PRO A 1 181 ? 7.730 -11.612 -16.582 1.00 69.19 181 PRO A C 1
ATOM 1443 O O . PRO A 1 181 ? 6.581 -11.197 -16.445 1.00 69.19 181 PRO A O 1
ATOM 1446 N N . ALA A 1 182 ? 8.117 -12.792 -16.096 1.00 83.50 182 ALA A N 1
ATOM 1447 C CA . ALA A 1 182 ? 7.350 -13.495 -15.075 1.00 83.50 182 ALA A CA 1
ATOM 1448 C C . ALA A 1 182 ? 7.390 -12.702 -13.759 1.00 83.50 182 ALA A C 1
ATOM 1450 O O . ALA A 1 182 ? 8.315 -11.918 -13.532 1.00 83.50 182 ALA A O 1
ATOM 1451 N N . VAL A 1 183 ? 6.419 -12.946 -12.877 1.00 87.81 183 VAL A N 1
ATOM 1452 C CA . VAL A 1 183 ? 6.466 -12.440 -11.498 1.00 87.81 183 VAL A CA 1
ATOM 1453 C C . VAL A 1 183 ? 7.809 -12.855 -10.866 1.00 87.81 183 VAL A C 1
ATOM 1455 O O . VAL A 1 183 ? 8.151 -14.041 -10.941 1.00 87.81 183 VAL A O 1
ATOM 1458 N N . PRO A 1 184 ? 8.590 -11.917 -10.288 1.00 90.25 184 PRO A N 1
ATOM 1459 C CA . PRO A 1 184 ? 9.850 -12.246 -9.627 1.00 90.25 184 PRO A CA 1
ATOM 1460 C C . PRO A 1 184 ? 9.679 -13.280 -8.507 1.00 90.25 184 PRO A C 1
ATOM 1462 O O . PRO A 1 184 ? 8.602 -13.405 -7.919 1.00 90.25 184 PRO A O 1
ATOM 1465 N N . ASP A 1 185 ? 10.756 -14.000 -8.178 1.00 90.75 185 ASP A N 1
ATOM 1466 C CA . ASP A 1 185 ? 10.744 -14.919 -7.036 1.00 90.75 185 ASP A CA 1
ATOM 1467 C C . ASP A 1 185 ? 10.444 -14.137 -5.736 1.00 90.75 185 ASP A C 1
ATOM 1469 O O . ASP A 1 185 ? 11.013 -13.063 -5.527 1.00 90.75 185 ASP A O 1
ATOM 1473 N N . PRO A 1 186 ? 9.583 -14.644 -4.834 1.00 90.25 186 PRO A N 1
ATOM 1474 C CA . PRO A 1 186 ? 9.290 -14.019 -3.538 1.00 90.25 186 PRO A CA 1
ATOM 1475 C C . PRO A 1 186 ? 10.513 -13.663 -2.676 1.00 90.25 186 PRO A C 1
ATOM 1477 O O . PRO A 1 186 ? 10.462 -12.738 -1.858 1.00 90.25 186 PRO A O 1
ATOM 1480 N N . ASN A 1 187 ? 11.613 -14.401 -2.834 1.00 90.94 187 ASN A N 1
ATOM 1481 C CA . ASN A 1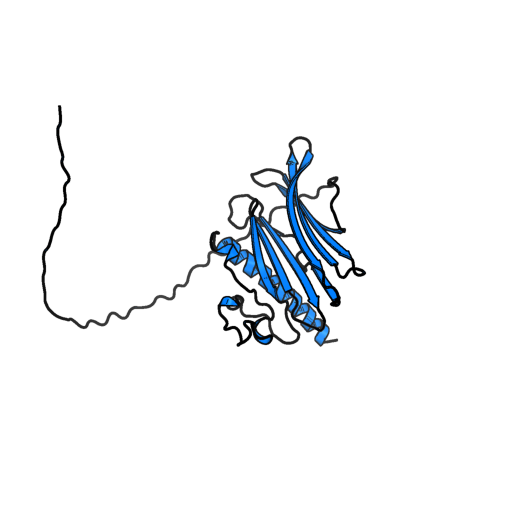 187 ? 12.871 -14.166 -2.127 1.00 90.94 187 ASN A CA 1
ATOM 1482 C C . ASN A 1 187 ? 13.764 -13.134 -2.832 1.00 90.94 187 ASN A C 1
ATOM 1484 O O . ASN A 1 187 ? 14.821 -12.783 -2.315 1.00 90.94 187 ASN A O 1
ATOM 1488 N N . ASP A 1 188 ? 13.328 -12.634 -3.985 1.00 93.50 188 ASP A N 1
ATOM 1489 C CA . ASP A 1 188 ? 14.094 -11.809 -4.909 1.00 93.50 188 ASP A CA 1
ATOM 1490 C C . ASP A 1 188 ? 13.352 -10.511 -5.287 1.00 93.50 188 ASP A C 1
ATOM 1492 O O . ASP A 1 188 ? 13.354 -10.056 -6.429 1.00 93.50 188 ASP A O 1
ATOM 1496 N N . LEU A 1 189 ? 12.672 -9.906 -4.312 1.00 95.44 189 LEU A N 1
ATOM 1497 C CA . LEU A 1 189 ? 11.888 -8.683 -4.522 1.00 95.44 189 LEU A CA 1
ATOM 1498 C C . LEU A 1 189 ? 12.634 -7.394 -4.157 1.00 95.44 189 LEU A C 1
ATOM 1500 O O . LEU A 1 189 ? 12.201 -6.319 -4.561 1.00 95.44 189 LEU A O 1
ATOM 1504 N N . ASN A 1 190 ? 13.728 -7.483 -3.397 1.00 96.94 190 ASN A N 1
ATOM 1505 C CA . ASN A 1 190 ? 14.452 -6.323 -2.877 1.00 96.94 190 ASN A CA 1
ATOM 1506 C C . ASN A 1 190 ? 15.603 -5.908 -3.810 1.00 96.94 190 ASN A C 1
ATOM 1508 O O . ASN A 1 190 ? 16.598 -6.624 -3.940 1.00 96.94 190 ASN A O 1
ATOM 1512 N N . LEU A 1 191 ? 15.494 -4.723 -4.413 1.00 96.69 191 LEU A N 1
ATOM 1513 C CA . LEU A 1 191 ? 16.488 -4.162 -5.328 1.00 96.69 191 LEU A CA 1
ATOM 1514 C C . LEU A 1 191 ? 17.809 -3.774 -4.651 1.00 96.69 191 LEU A C 1
ATOM 1516 O O . LEU A 1 191 ? 18.818 -3.653 -5.344 1.00 96.69 191 LEU A O 1
ATOM 1520 N N . GLU A 1 192 ? 17.873 -3.628 -3.322 1.00 95.50 192 GLU A N 1
ATOM 1521 C CA . GLU A 1 192 ? 19.159 -3.396 -2.637 1.00 95.50 192 GLU A CA 1
ATOM 1522 C C . GLU A 1 192 ? 20.150 -4.556 -2.821 1.00 95.50 192 GLU A C 1
ATOM 1524 O O . GLU A 1 192 ? 21.353 -4.362 -2.659 1.00 95.50 192 GLU A O 1
ATOM 1529 N N . ASN A 1 193 ? 19.661 -5.738 -3.211 1.00 94.06 193 ASN A N 1
ATOM 1530 C CA . ASN A 1 193 ? 20.490 -6.902 -3.527 1.00 94.06 193 ASN A CA 1
ATOM 1531 C C . ASN A 1 193 ? 21.146 -6.825 -4.918 1.00 94.06 193 ASN A C 1
ATOM 1533 O O . ASN A 1 193 ? 21.903 -7.722 -5.287 1.00 94.06 193 ASN A O 1
ATOM 1537 N N . TYR A 1 194 ? 20.853 -5.776 -5.690 1.00 94.56 194 TYR A N 1
ATOM 1538 C CA . TYR A 1 194 ? 21.299 -5.607 -7.066 1.00 94.56 194 TYR A CA 1
ATOM 1539 C C . TYR A 1 194 ? 22.228 -4.413 -7.221 1.00 94.56 194 TYR A C 1
ATOM 1541 O O . TYR A 1 194 ? 22.020 -3.344 -6.639 1.00 94.56 194 TYR A O 1
ATOM 1549 N N . GLU A 1 195 ? 23.233 -4.582 -8.077 1.00 93.56 195 GLU A N 1
ATOM 1550 C CA . GLU A 1 195 ? 24.111 -3.489 -8.466 1.00 93.56 195 GLU A CA 1
ATOM 1551 C C . GLU A 1 195 ? 23.366 -2.484 -9.348 1.00 93.56 195 GLU A C 1
ATOM 1553 O O . GLU A 1 195 ? 22.574 -2.834 -10.228 1.00 93.56 195 GLU A O 1
ATOM 1558 N N . LYS A 1 196 ? 23.647 -1.210 -9.093 1.00 93.81 196 LYS A N 1
ATOM 1559 C CA . LYS A 1 196 ? 23.232 -0.103 -9.947 1.00 93.81 196 LYS A CA 1
ATOM 1560 C C . LYS A 1 196 ? 24.241 0.067 -11.079 1.00 93.81 196 LYS A C 1
ATOM 1562 O O . LYS A 1 196 ? 25.419 -0.248 -10.915 1.00 93.81 196 LYS A O 1
ATOM 1567 N N . ASP A 1 197 ? 23.779 0.580 -12.210 1.00 91.88 197 ASP A N 1
ATOM 1568 C CA . ASP A 1 197 ? 24.636 0.947 -13.328 1.00 91.88 197 ASP A CA 1
ATOM 1569 C C . ASP A 1 197 ? 25.559 2.134 -12.987 1.00 91.88 197 ASP A C 1
ATOM 1571 O O . ASP A 1 197 ? 25.515 2.712 -11.896 1.00 91.88 197 ASP A O 1
ATOM 1575 N N . GLU A 1 198 ? 26.403 2.524 -13.943 1.00 94.06 198 GLU A N 1
ATOM 1576 C CA . GLU A 1 198 ? 27.336 3.651 -13.797 1.00 94.06 198 GLU A CA 1
ATOM 1577 C C . GLU A 1 198 ? 26.653 4.998 -13.496 1.00 94.06 198 GLU A C 1
ATOM 1579 O O . GLU A 1 198 ? 27.298 5.916 -12.986 1.00 94.06 198 GLU A O 1
ATOM 1584 N N . ASN A 1 199 ? 25.350 5.107 -13.768 1.00 92.38 199 ASN A N 1
ATOM 1585 C CA . ASN A 1 199 ? 24.538 6.294 -13.536 1.00 92.38 199 ASN A CA 1
ATOM 1586 C C . ASN A 1 199 ? 23.744 6.218 -12.218 1.00 92.38 199 ASN A C 1
ATOM 1588 O O . ASN A 1 199 ? 23.050 7.172 -11.863 1.00 92.38 199 ASN A O 1
ATOM 1592 N N . GLY A 1 200 ? 23.861 5.118 -11.465 1.00 91.94 200 GLY A N 1
ATOM 1593 C CA . GLY A 1 200 ? 23.184 4.926 -10.186 1.00 91.94 200 GLY A CA 1
ATOM 1594 C C . GLY A 1 200 ? 21.741 4.418 -10.296 1.00 91.94 200 GLY A C 1
ATOM 1595 O O . GLY A 1 200 ? 21.000 4.512 -9.307 1.00 91.94 200 GLY A O 1
ATOM 1596 N N . TYR A 1 201 ? 21.347 3.864 -11.445 1.00 88.44 201 TYR A N 1
ATOM 1597 C CA . TYR A 1 201 ? 20.017 3.295 -11.681 1.00 88.44 201 TYR A CA 1
ATOM 1598 C C . TYR A 1 201 ? 20.053 1.767 -11.709 1.00 88.44 201 TYR A C 1
ATOM 1600 O O . TYR A 1 201 ? 21.040 1.157 -12.114 1.00 88.44 201 TYR A O 1
ATOM 1608 N N . TRP A 1 202 ? 18.963 1.126 -11.288 1.00 90.12 202 TRP A N 1
ATOM 1609 C CA . TRP A 1 202 ? 18.778 -0.300 -11.550 1.00 90.12 202 TRP A CA 1
ATOM 1610 C C . TRP A 1 202 ? 18.343 -0.489 -13.008 1.00 90.12 202 TRP A C 1
ATOM 1612 O O . TRP A 1 202 ? 17.452 0.232 -13.463 1.00 90.12 202 TRP A O 1
ATOM 1622 N N . PRO A 1 203 ? 18.946 -1.429 -13.756 1.00 85.00 203 PRO A N 1
ATOM 1623 C CA . PRO A 1 203 ? 18.611 -1.617 -15.160 1.00 85.00 203 PRO A CA 1
ATOM 1624 C C . PRO A 1 203 ? 17.160 -2.121 -15.315 1.00 85.00 203 PRO A C 1
ATOM 1626 O O . PRO A 1 203 ? 16.709 -2.916 -14.486 1.00 85.00 203 PRO A O 1
ATOM 1629 N N . PRO A 1 204 ? 16.434 -1.739 -16.386 1.00 79.81 204 PRO A N 1
ATOM 1630 C CA . PRO A 1 204 ? 15.001 -2.031 -16.527 1.00 79.81 204 PRO A CA 1
ATOM 1631 C C . PRO A 1 204 ? 14.582 -3.507 -16.356 1.00 79.81 204 PRO A C 1
ATOM 1633 O O . PRO A 1 204 ? 13.592 -3.763 -15.673 1.00 79.81 204 PRO A O 1
ATOM 1636 N N . PRO A 1 205 ? 15.329 -4.515 -16.860 1.00 82.00 205 PRO A N 1
ATOM 1637 C CA . PRO A 1 205 ? 14.956 -5.919 -16.647 1.00 82.00 205 PRO A CA 1
ATOM 1638 C C . PRO A 1 205 ? 14.947 -6.345 -15.171 1.00 82.00 205 PRO A C 1
ATOM 1640 O O . PRO A 1 205 ? 14.306 -7.331 -14.813 1.00 82.00 205 PRO A O 1
ATOM 1643 N N . VAL A 1 206 ? 15.684 -5.630 -14.318 1.00 87.81 206 VAL A N 1
ATOM 1644 C CA . VAL A 1 206 ? 15.797 -5.922 -12.886 1.00 87.81 206 VAL A CA 1
ATOM 1645 C C . VAL A 1 206 ? 14.685 -5.231 -12.097 1.00 87.81 206 VAL A C 1
ATOM 1647 O O . VAL A 1 206 ? 14.196 -5.804 -11.128 1.00 87.81 206 VAL A O 1
ATOM 1650 N N . THR A 1 207 ? 14.232 -4.043 -12.501 1.00 91.12 207 THR A N 1
ATOM 1651 C CA . THR A 1 207 ? 13.253 -3.265 -11.723 1.00 91.12 207 THR A CA 1
ATOM 1652 C C . THR A 1 207 ? 11.845 -3.847 -11.750 1.00 91.12 207 THR A C 1
ATOM 1654 O O . THR A 1 207 ? 11.142 -3.737 -10.748 1.00 91.12 207 THR A O 1
ATOM 1657 N N . SER A 1 208 ? 11.443 -4.496 -12.847 1.00 92.19 208 SER A N 1
ATOM 1658 C CA . SER A 1 208 ? 10.083 -5.021 -13.034 1.00 92.19 208 SER A CA 1
ATOM 1659 C C . SER A 1 208 ? 9.595 -5.859 -11.844 1.00 92.19 208 SER A C 1
ATOM 1661 O O . SER A 1 208 ? 10.158 -6.911 -11.533 1.00 92.19 208 SER A O 1
ATOM 1663 N N . GLY A 1 209 ? 8.515 -5.402 -11.207 1.00 93.88 209 GLY A N 1
ATOM 1664 C CA . GLY A 1 209 ? 7.866 -6.060 -10.072 1.00 93.88 209 GLY A CA 1
ATOM 1665 C C . GLY A 1 209 ? 8.640 -6.041 -8.749 1.00 93.88 209 GLY A C 1
ATOM 1666 O O . GLY A 1 209 ? 8.202 -6.667 -7.785 1.00 93.88 209 GLY A O 1
ATOM 1667 N N . ARG A 1 210 ? 9.783 -5.356 -8.658 1.00 96.12 210 ARG A N 1
ATOM 1668 C CA . ARG A 1 210 ? 10.615 -5.311 -7.443 1.00 96.12 210 ARG A CA 1
ATOM 1669 C C . ARG A 1 210 ? 10.467 -3.983 -6.699 1.00 96.12 210 ARG A C 1
ATOM 1671 O O . ARG A 1 210 ? 10.108 -2.964 -7.292 1.00 96.12 210 ARG A O 1
ATOM 1678 N N . TYR A 1 211 ? 10.753 -3.992 -5.398 1.00 97.50 211 TYR A N 1
ATOM 1679 C CA . TYR A 1 211 ? 10.794 -2.800 -4.549 1.00 97.50 211 TYR A CA 1
ATOM 1680 C C . TYR A 1 211 ? 12.227 -2.399 -4.196 1.00 97.50 211 TYR A C 1
ATOM 1682 O O . TYR A 1 211 ? 13.138 -3.216 -4.140 1.00 97.50 211 TYR A O 1
ATOM 1690 N N . GLU A 1 212 ? 12.425 -1.109 -3.958 1.00 97.50 212 GLU A N 1
ATOM 1691 C CA . GLU A 1 212 ? 13.717 -0.452 -3.796 1.00 97.50 212 GLU A CA 1
ATOM 1692 C C . GLU A 1 212 ? 14.440 -0.837 -2.508 1.00 97.50 212 GLU A C 1
ATOM 1694 O O . GLU A 1 212 ? 15.663 -0.926 -2.524 1.00 97.50 212 GLU A O 1
ATOM 1699 N N . SER A 1 213 ? 13.714 -0.992 -1.394 1.00 97.25 213 SER A N 1
ATOM 1700 C CA . SER A 1 213 ? 14.297 -1.195 -0.062 1.00 97.25 213 SER A CA 1
ATOM 1701 C C . SER A 1 213 ? 13.277 -1.703 0.962 1.00 97.25 213 SER A C 1
ATOM 1703 O O . SER A 1 213 ? 12.093 -1.389 0.875 1.00 97.25 213 SER A O 1
ATOM 1705 N N . GLU A 1 214 ? 13.759 -2.415 1.986 1.00 97.62 214 GLU A N 1
ATOM 1706 C CA . GLU A 1 214 ? 12.980 -2.872 3.156 1.00 97.62 214 GLU A CA 1
ATOM 1707 C C . GLU A 1 214 ? 13.265 -2.030 4.416 1.00 97.62 214 GLU A C 1
ATOM 1709 O O . GLU A 1 214 ? 12.735 -2.299 5.496 1.00 97.62 214 GLU A O 1
ATOM 1714 N N . LYS A 1 215 ? 14.113 -0.995 4.315 1.00 97.50 215 LYS A N 1
ATOM 1715 C CA . LYS A 1 215 ? 14.644 -0.255 5.476 1.00 97.50 215 LYS A CA 1
ATOM 1716 C C . LYS A 1 215 ? 13.576 0.379 6.361 1.00 97.50 215 LYS A C 1
ATOM 1718 O O . LYS A 1 215 ? 13.784 0.454 7.574 1.00 97.50 215 LYS A O 1
ATOM 1723 N N . GLU A 1 216 ? 12.446 0.799 5.791 1.00 97.38 216 GLU A N 1
ATOM 1724 C CA . GLU A 1 216 ? 11.335 1.368 6.563 1.00 97.38 216 GLU A CA 1
ATOM 1725 C C . GLU A 1 216 ? 10.729 0.361 7.560 1.00 97.38 216 GLU A C 1
ATOM 1727 O O . GLU A 1 216 ? 10.156 0.783 8.562 1.00 97.38 216 GLU A O 1
ATOM 1732 N N . PHE A 1 217 ? 10.920 -0.948 7.356 1.00 97.44 217 PHE A N 1
ATOM 1733 C CA . PHE A 1 217 ? 10.438 -2.010 8.246 1.00 97.44 217 PHE A CA 1
ATOM 1734 C C . PHE A 1 217 ? 11.497 -2.517 9.237 1.00 97.44 217 PHE A C 1
ATOM 1736 O O . PHE A 1 217 ? 11.171 -3.278 10.139 1.00 97.44 217 PHE A O 1
ATOM 1743 N N . SER A 1 218 ? 12.752 -2.064 9.134 1.00 95.81 218 SER A N 1
ATOM 1744 C CA . SER A 1 218 ? 13.888 -2.610 9.905 1.00 95.81 218 SER A CA 1
ATOM 1745 C C . SER A 1 218 ? 13.786 -2.479 11.431 1.00 95.81 218 SER A C 1
ATOM 1747 O O . SER A 1 218 ? 14.537 -3.131 12.150 1.00 95.81 218 SER A O 1
ATOM 1749 N N . GLN A 1 219 ? 12.913 -1.598 11.930 1.00 95.25 219 GLN A N 1
ATOM 1750 C CA . GLN A 1 219 ? 12.692 -1.371 13.365 1.00 95.25 219 GLN A CA 1
ATOM 1751 C C . GLN A 1 219 ? 11.374 -1.977 13.869 1.00 95.25 219 GLN A C 1
ATOM 1753 O O . GLN A 1 219 ? 11.000 -1.757 15.021 1.00 95.25 219 GLN A O 1
ATOM 1758 N N . LEU A 1 220 ? 10.648 -2.685 13.005 1.00 95.44 220 LEU A N 1
ATOM 1759 C CA . LEU A 1 220 ? 9.372 -3.314 13.315 1.00 95.44 220 LEU A CA 1
ATOM 1760 C C . LEU A 1 220 ? 9.548 -4.817 13.551 1.00 95.44 220 LEU A C 1
ATOM 1762 O O . LEU A 1 220 ? 10.610 -5.382 13.310 1.00 95.44 220 LEU A O 1
ATOM 1766 N N . SER A 1 221 ? 8.482 -5.468 14.016 1.00 95.31 221 SER A N 1
ATOM 1767 C CA . SER A 1 221 ? 8.382 -6.928 13.967 1.00 95.31 221 SER A CA 1
ATOM 1768 C C . SER A 1 221 ? 8.430 -7.412 12.513 1.00 95.31 221 SER A C 1
ATOM 1770 O O . SER A 1 221 ? 7.778 -6.821 11.649 1.00 95.31 221 SER A O 1
ATOM 1772 N N . ASP A 1 222 ? 9.127 -8.522 12.252 1.00 95.50 222 ASP A N 1
ATOM 1773 C CA . ASP A 1 222 ? 9.241 -9.118 10.909 1.00 95.50 222 ASP A CA 1
ATOM 1774 C C . ASP A 1 222 ? 7.873 -9.435 10.283 1.00 95.50 222 ASP A C 1
ATOM 1776 O O . ASP A 1 222 ? 7.730 -9.430 9.061 1.00 95.50 222 ASP A O 1
ATOM 1780 N N . THR A 1 223 ? 6.847 -9.649 11.116 1.00 95.94 223 THR A N 1
ATOM 1781 C CA . THR A 1 223 ? 5.450 -9.854 10.693 1.00 95.94 223 THR A CA 1
ATOM 1782 C C . THR A 1 223 ? 4.953 -8.776 9.726 1.00 95.94 223 THR A C 1
ATOM 1784 O O . THR A 1 223 ? 4.328 -9.109 8.721 1.00 95.94 223 THR A O 1
ATOM 1787 N N . PHE A 1 224 ? 5.308 -7.505 9.945 1.00 96.88 224 PHE A N 1
ATOM 1788 C CA . PHE A 1 224 ? 4.899 -6.401 9.074 1.00 96.88 224 PHE A CA 1
ATOM 1789 C C . PHE A 1 224 ? 5.559 -6.453 7.699 1.00 96.88 224 PHE A C 1
ATOM 1791 O O . PHE A 1 224 ? 4.893 -6.224 6.690 1.00 96.88 224 PHE A O 1
ATOM 1798 N N . LEU A 1 225 ? 6.853 -6.779 7.641 1.00 96.75 225 LEU A N 1
ATOM 1799 C CA . LEU A 1 225 ? 7.551 -6.935 6.367 1.00 96.75 225 LEU A CA 1
ATOM 1800 C C . LEU A 1 225 ? 7.034 -8.165 5.613 1.00 96.75 225 LEU A C 1
ATOM 1802 O O . LEU A 1 225 ? 6.807 -8.095 4.407 1.00 96.75 225 LEU A O 1
ATOM 1806 N N . ILE A 1 226 ? 6.801 -9.277 6.316 1.00 95.81 226 ILE A N 1
ATOM 1807 C CA . ILE A 1 226 ? 6.231 -10.495 5.726 1.00 95.81 226 ILE A CA 1
ATOM 1808 C C . ILE A 1 226 ? 4.844 -10.203 5.138 1.00 95.81 226 ILE A C 1
ATOM 1810 O O . ILE A 1 226 ? 4.586 -10.563 3.987 1.00 95.81 226 ILE A O 1
ATOM 1814 N N . HIS A 1 227 ? 3.989 -9.492 5.878 1.00 95.69 227 HIS A N 1
ATOM 1815 C CA . HIS A 1 227 ? 2.690 -9.034 5.392 1.00 95.69 227 HIS A CA 1
ATOM 1816 C C . HIS A 1 227 ? 2.833 -8.146 4.147 1.00 95.69 227 HIS A C 1
ATOM 1818 O O . HIS A 1 227 ? 2.228 -8.429 3.114 1.00 95.69 227 HIS A O 1
ATOM 1824 N N . ALA A 1 228 ? 3.683 -7.116 4.196 1.00 96.44 228 ALA A N 1
ATOM 1825 C CA . ALA A 1 228 ? 3.895 -6.202 3.075 1.00 96.44 228 ALA A CA 1
ATOM 1826 C C . ALA A 1 228 ? 4.367 -6.933 1.803 1.00 96.44 228 ALA A C 1
ATOM 1828 O O . ALA A 1 228 ? 3.827 -6.699 0.721 1.00 96.44 228 ALA A O 1
ATOM 1829 N N . LYS A 1 229 ? 5.317 -7.871 1.929 1.00 96.62 229 LYS A N 1
ATOM 1830 C CA . LYS A 1 229 ? 5.818 -8.694 0.812 1.00 96.62 229 LYS A CA 1
ATOM 1831 C C . LYS A 1 229 ? 4.742 -9.603 0.230 1.00 96.62 229 LYS A C 1
ATOM 1833 O O . LYS A 1 229 ? 4.650 -9.741 -0.989 1.00 96.62 229 LYS A O 1
ATOM 1838 N N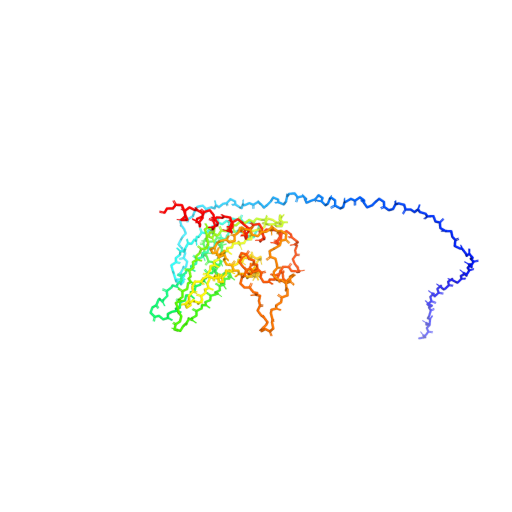 . LYS A 1 230 ? 3.916 -10.208 1.087 1.00 94.94 230 LYS A N 1
ATOM 1839 C CA . LYS A 1 230 ? 2.774 -11.026 0.666 1.00 94.94 230 LYS A CA 1
ATOM 1840 C C . LYS A 1 230 ? 1.785 -10.200 -0.156 1.00 94.94 230 LYS A C 1
ATOM 1842 O O . LYS A 1 230 ? 1.449 -10.611 -1.263 1.00 94.94 230 LYS A O 1
ATOM 1847 N N . ILE A 1 231 ? 1.372 -9.030 0.335 1.00 95.19 231 ILE A N 1
ATOM 1848 C CA . ILE A 1 231 ? 0.444 -8.159 -0.401 1.00 95.19 231 ILE A CA 1
ATOM 1849 C C . ILE A 1 231 ? 1.073 -7.666 -1.712 1.00 95.19 231 ILE A C 1
ATOM 1851 O O . ILE A 1 231 ? 0.406 -7.680 -2.745 1.00 95.19 231 ILE A O 1
ATOM 1855 N N . TRP A 1 232 ? 2.363 -7.310 -1.709 1.00 95.94 232 TRP A N 1
ATOM 1856 C CA . TRP A 1 232 ? 3.094 -6.936 -2.924 1.00 95.94 232 TRP A CA 1
ATOM 1857 C C . TRP A 1 232 ? 3.026 -8.038 -3.991 1.00 95.94 232 TRP A C 1
ATOM 1859 O O . TRP A 1 232 ? 2.618 -7.786 -5.121 1.00 95.94 232 TRP A O 1
ATOM 1869 N N . LEU A 1 233 ? 3.345 -9.283 -3.624 1.00 94.56 233 LEU A N 1
ATOM 1870 C CA . LEU A 1 233 ? 3.261 -10.434 -4.529 1.00 94.56 233 LEU A CA 1
ATOM 1871 C C . LEU A 1 233 ? 1.843 -10.696 -5.030 1.00 94.56 233 LEU A C 1
ATOM 1873 O O . LEU A 1 233 ? 1.658 -11.047 -6.192 1.00 94.56 233 LEU A O 1
ATOM 1877 N N . GLU A 1 234 ? 0.832 -10.558 -4.176 1.00 93.44 234 GLU A N 1
ATOM 1878 C CA . GLU A 1 234 ? -0.564 -10.724 -4.583 1.00 93.44 234 GLU A CA 1
ATOM 1879 C C . GLU A 1 234 ? -0.968 -9.693 -5.647 1.00 93.44 234 GLU A C 1
ATOM 1881 O O . GLU A 1 234 ? -1.661 -10.054 -6.599 1.00 93.44 234 GLU A O 1
ATOM 1886 N N . ILE A 1 235 ? -0.496 -8.446 -5.528 1.00 93.75 235 ILE A N 1
ATOM 1887 C CA . ILE A 1 235 ? -0.701 -7.400 -6.540 1.00 93.75 235 ILE A CA 1
ATOM 1888 C C . ILE A 1 235 ? -0.005 -7.782 -7.853 1.00 93.75 235 ILE A C 1
ATOM 1890 O O . ILE A 1 235 ? -0.646 -7.759 -8.902 1.00 93.75 235 ILE A O 1
ATOM 1894 N N . LEU A 1 236 ? 1.267 -8.200 -7.806 1.00 93.00 236 LEU A N 1
ATOM 1895 C CA . LEU A 1 236 ? 2.008 -8.612 -9.008 1.00 93.00 236 LEU A CA 1
ATOM 1896 C C . LEU A 1 236 ? 1.356 -9.798 -9.721 1.00 93.00 236 LEU A C 1
ATOM 1898 O O . LEU A 1 236 ? 1.294 -9.823 -10.945 1.00 93.00 236 LEU A O 1
ATOM 1902 N N . ASN A 1 237 ? 0.862 -10.786 -8.976 1.00 92.44 237 ASN A N 1
ATOM 1903 C CA . ASN A 1 237 ? 0.178 -11.931 -9.573 1.00 92.44 237 ASN A CA 1
ATOM 1904 C C . ASN A 1 237 ? -1.124 -11.507 -10.267 1.00 92.44 237 ASN A C 1
ATOM 1906 O O . ASN A 1 237 ? -1.392 -11.953 -11.380 1.00 92.44 237 ASN A O 1
ATOM 1910 N N . ALA A 1 238 ? -1.904 -10.613 -9.648 1.00 91.50 238 ALA A N 1
ATOM 1911 C CA . ALA A 1 238 ? -3.117 -10.078 -10.264 1.00 91.50 238 ALA A CA 1
ATOM 1912 C C . ALA A 1 238 ? -2.810 -9.291 -11.551 1.00 91.50 238 ALA A C 1
ATOM 1914 O O . ALA A 1 238 ? -3.511 -9.436 -12.551 1.00 91.50 238 ALA A O 1
ATOM 1915 N N . GLU A 1 239 ? -1.744 -8.491 -11.539 1.00 90.94 239 GLU A N 1
ATOM 1916 C CA . GLU A 1 239 ? -1.254 -7.758 -12.708 1.00 90.94 239 GLU A CA 1
ATOM 1917 C C . GLU A 1 239 ? -0.787 -8.707 -13.824 1.00 90.94 239 GLU A C 1
ATOM 1919 O O . GLU A 1 239 ? -1.186 -8.561 -14.979 1.00 90.94 239 GLU A O 1
ATOM 1924 N N . TYR A 1 240 ? -0.013 -9.738 -13.479 1.00 91.38 240 TYR A N 1
ATOM 1925 C CA . TYR A 1 240 ? 0.447 -10.751 -14.426 1.00 91.38 240 TYR A CA 1
ATOM 1926 C C . TYR A 1 240 ? -0.722 -11.469 -15.111 1.00 91.38 240 TYR A C 1
ATOM 1928 O O . TYR A 1 240 ? -0.708 -11.642 -16.331 1.00 91.38 240 TYR A O 1
ATOM 1936 N N . ASP A 1 241 ? -1.762 -11.840 -14.360 1.00 90.25 241 ASP A N 1
ATOM 1937 C CA . ASP A 1 241 ? -2.961 -12.477 -14.911 1.00 90.25 241 ASP A CA 1
ATOM 1938 C C . ASP A 1 241 ? -3.685 -11.580 -15.931 1.00 90.25 241 ASP A C 1
ATOM 1940 O O . ASP A 1 241 ? -4.175 -12.074 -16.955 1.00 90.25 241 ASP A O 1
ATOM 1944 N N . ILE A 1 242 ? -3.728 -10.265 -15.685 1.00 89.19 242 ILE A N 1
ATOM 1945 C CA . ILE A 1 242 ? -4.286 -9.276 -16.619 1.00 89.19 242 ILE A CA 1
ATOM 1946 C C . ILE A 1 242 ? -3.440 -9.230 -17.897 1.00 89.19 242 ILE A C 1
ATOM 1948 O O . ILE A 1 242 ? -3.981 -9.453 -18.983 1.00 89.19 242 ILE A O 1
ATOM 1952 N N . ILE A 1 243 ? -2.119 -9.061 -17.773 1.00 87.62 243 ILE A N 1
ATOM 1953 C CA . ILE A 1 243 ? -1.187 -9.011 -18.913 1.00 87.62 243 ILE A CA 1
ATOM 1954 C C . ILE A 1 243 ? -1.301 -10.287 -19.764 1.00 87.62 243 ILE A C 1
ATOM 1956 O O . ILE A 1 243 ? -1.439 -10.229 -20.987 1.00 87.62 243 ILE A O 1
ATOM 1960 N N . GLN A 1 244 ? -1.311 -11.466 -19.134 1.00 88.19 244 GLN A N 1
ATOM 1961 C CA . GLN A 1 244 ? -1.434 -12.746 -19.842 1.00 88.19 244 GLN A CA 1
ATOM 1962 C C . GLN A 1 244 ? -2.771 -12.903 -20.573 1.00 88.19 244 GLN A C 1
ATOM 1964 O O . GLN A 1 244 ? -2.847 -13.610 -21.584 1.00 88.19 244 GLN A O 1
ATOM 1969 N N . LYS A 1 245 ? -3.844 -12.295 -20.059 1.00 88.31 245 LYS A N 1
ATOM 1970 C CA . LYS A 1 245 ? -5.152 -12.292 -20.716 1.00 88.31 245 LYS A CA 1
ATOM 1971 C C . LYS A 1 245 ? -5.160 -11.364 -21.928 1.00 88.31 245 LYS A C 1
ATOM 1973 O O . LYS A 1 245 ? -5.746 -11.731 -22.943 1.00 88.31 245 LYS A O 1
ATOM 1978 N N . GLU A 1 246 ? -4.516 -10.207 -21.836 1.00 87.44 246 GLU A N 1
ATOM 1979 C CA . GLU A 1 246 ? -4.409 -9.242 -22.934 1.00 87.44 246 GLU A CA 1
ATOM 1980 C C . GLU A 1 246 ? -3.553 -9.772 -24.083 1.00 87.44 246 GLU A C 1
ATOM 1982 O O . GLU A 1 246 ? -3.975 -9.689 -25.229 1.00 87.44 246 GLU A O 1
ATOM 1987 N N . MET A 1 247 ? -2.430 -10.437 -23.793 1.00 84.06 247 MET A N 1
ATOM 1988 C CA . MET A 1 247 ? -1.557 -11.033 -24.818 1.00 84.06 247 MET A CA 1
ATOM 1989 C C . MET A 1 247 ? -2.209 -12.156 -25.646 1.00 84.06 247 MET A C 1
ATOM 1991 O O . MET A 1 247 ? -1.661 -12.566 -26.670 1.00 84.06 247 MET A O 1
ATOM 1995 N N . LYS A 1 248 ? -3.334 -12.714 -25.185 1.00 84.62 248 LYS A N 1
ATOM 1996 C CA . LYS A 1 248 ? -4.057 -13.800 -25.870 1.00 84.62 248 LYS A CA 1
ATOM 1997 C C . LYS A 1 248 ? -5.174 -13.308 -26.793 1.00 84.62 248 LYS A C 1
ATOM 1999 O O . LYS A 1 248 ? -5.697 -14.133 -27.545 1.00 84.62 248 LYS A O 1
ATOM 2004 N N . ASN A 1 249 ? -5.556 -12.034 -26.706 1.00 71.69 249 ASN A N 1
ATOM 2005 C CA . ASN A 1 249 ? -6.614 -11.426 -27.521 1.00 71.69 249 ASN A CA 1
ATOM 2006 C C . ASN A 1 249 ? -6.022 -10.624 -28.682 1.00 71.69 249 ASN A C 1
ATOM 2008 O O . ASN A 1 249 ? -6.724 -10.535 -29.714 1.00 71.69 249 ASN A O 1
#

Solvent-accessible surface area (backbone atoms only — not comparable to full-atom values): 15272 Å² total; per-residue (Å²): 137,92,82,85,89,86,85,88,85,85,86,83,86,84,90,81,89,82,85,89,75,93,70,92,70,84,76,76,74,70,75,84,75,69,78,70,70,80,81,73,63,45,64,58,73,70,51,90,70,98,65,86,70,77,94,73,77,58,49,77,77,38,73,52,31,40,70,40,82,91,44,41,37,39,39,39,35,21,41,38,77,41,72,98,65,15,30,37,36,42,35,42,39,34,28,38,48,47,101,84,70,49,76,41,83,74,49,74,50,77,51,73,52,71,31,77,90,27,50,61,44,73,44,75,40,98,59,60,72,43,52,24,20,63,84,72,80,51,47,70,29,43,35,34,36,33,34,61,35,66,39,89,69,84,72,56,46,38,29,40,37,40,41,34,52,96,91,47,80,33,53,41,45,30,28,34,69,41,96,82,70,73,82,61,56,89,93,62,34,55,46,72,83,51,78,52,49,100,86,71,43,67,55,71,92,67,39,41,54,19,26,54,48,64,70,67,45,72,87,53,64,66,51,56,51,54,50,52,52,50,53,50,50,52,50,46,52,55,51,48,55,50,53,60,55,58,78,73,110

Nearest PDB structures (foldseek):
  3ild-assembly1_A  TM=6.245E-01  e=2.803E+00  Captovirus AFV1
  3ile-assembly1_A  TM=5.027E-01  e=1.906E+00  Captovirus AFV1
  3ii3-assembly1_A  TM=6.285E-01  e=6.405E+00  Captovirus AFV1
  2zf4-assembly1_B  TM=2.520E-01  e=7.984E+00  Chromobacterium violaceum

Radius of gyration: 25.77 Å; Cα contacts (8 Å, |Δi|>4): 434; chains: 1; bounding box: 74×55×87 Å

pLDDT: mean 84.09, std 17.55, range [34.97, 97.88]

Foldseek 3Di:
DDDDDDDDDDDDDDDDDDDDDDDDDPPPPPDPPPPPPPQDWAFFDWDDDPADDDDDPADFPDKTWGQFPVGIKIWTWHKDDDQVQLKIKIKIWMWHQDPVRDTDTDDMDMDMDGQHPFHWDKFWFPCAWTWTPLPPPRHTKIKGKMFTATDPDDDWTWIWIWIHDPHDIFIFIATEADQPDDQDDLVLQECVVDDAPPVRHDDRVNRGLHTHDRVSCPPDPVSVVVVRSVVSSVSNVVRVVVSVVVVVD

Sequence (249 aa):
MKKLTTVLLTLLIACGQNQPSESQTDEICEPLNQRHEEIKDTVFQLIDTDIKLPKVNGDIIDQQSWTDKNGTWHCVLTELIDVPNEFAEFRLYKFKENQQGTLLEQQVYIDSISCGAADVVAESDTKKLIISDIDNDNKGEVTFAYTLSCTYDVSPQRRILIVNIDRSMHRLVGYTLDYGPAVPDPNDLNLENYEKDENGYWPPPVTSGRYESEKEFSQLSDTFLIHAKKIWLEILNAEYDIIQKEMKN

Secondary structure (DSSP, 8-state):
-----------------------------------------EE--PPP----PPPPSSEEEEEEEEEETTEEEEEEEEEEEEGGGTEEEEEEEEEEE-TTS-EEEEEEEEEEEE-TTSEEEEEE-S---EEEESSSSS--EEEEEEEEEEESS-SPPEEEEEEEETTEEEEEEEEPPPSSPPPPPTT--BGGGS---TTS---HHHHTT-BS--GGGTTS-HHHHHHHHHHHHHHHHHHHHHHHHHTT-